Protein AF-A8MBB8-F1 (afdb_monomer_lite)

Radius of gyration: 25.89 Å; chains: 1; bounding box: 75×33×77 Å

Foldseek 3Di:
DELLLLLLLLQQLLCCLPPNNVVSCVVSVDPNVVDPLSVVLSVLSVVCVVVVDHSVVSSVVSLVSSLVVLVVLLVVLLVLLVVLLVVLLVLLVVLLVCCFQPRQDPSLVCLLVVLVVSLVVNVVSDYQWFDFDQPQLQVQLQVQLVVCCVVPVDPLVSLVSSLQRSQVPRVVRVVVVVVCLVCVCVLQQQLLLCLQPPPDGDANDDDIPNSVSSSVLSVVSNVVSDNVSSVSSNVSVVSVSVSNSVSLVSLLVSLVSLLVSLLVSLVVLVVVVVVVVVVCVVDVDDNSGDNDHDLVSLLSSLLSSLLSSQSSNPHSSSSSNCSVVSSVSSVVVDDPPD

Structure (mmCIF, N/CA/C/O backbone):
data_AF-A8MBB8-F1
#
_entry.id   AF-A8MBB8-F1
#
loop_
_atom_site.group_PDB
_atom_site.id
_atom_site.type_symbol
_atom_site.label_atom_id
_atom_site.label_alt_id
_atom_site.label_comp_id
_atom_site.label_asym_id
_atom_site.label_entity_id
_atom_site.label_seq_id
_atom_site.pdbx_PDB_ins_code
_atom_site.Cartn_x
_atom_site.Cartn_y
_atom_site.Cartn_z
_atom_site.occupancy
_atom_site.B_iso_or_equiv
_atom_site.auth_seq_id
_atom_site.auth_comp_id
_atom_site.auth_asym_id
_atom_site.auth_atom_id
_atom_site.pdbx_PDB_model_num
ATOM 1 N N . MET A 1 1 ? 1.897 -6.266 7.624 1.00 76.69 1 MET A N 1
ATOM 2 C CA . MET A 1 1 ? 0.586 -6.503 8.273 1.00 76.69 1 MET A CA 1
ATOM 3 C C . MET A 1 1 ? -0.509 -6.326 7.228 1.00 76.69 1 MET A C 1
ATOM 5 O O . MET A 1 1 ? -0.368 -5.445 6.386 1.00 76.69 1 MET A O 1
ATOM 9 N N . ARG A 1 2 ? -1.552 -7.166 7.203 1.00 85.12 2 ARG A N 1
ATOM 10 C CA . ARG A 1 2 ? -2.693 -6.985 6.269 1.00 85.12 2 ARG A CA 1
ATOM 11 C C . ARG A 1 2 ? -3.764 -6.087 6.906 1.00 85.12 2 ARG A C 1
ATOM 13 O O . ARG A 1 2 ? -3.857 -6.053 8.126 1.00 85.12 2 ARG A O 1
ATOM 20 N N . ILE A 1 3 ? -4.611 -5.414 6.112 1.00 88.88 3 ILE A N 1
ATOM 21 C CA . ILE A 1 3 ? -5.709 -4.584 6.665 1.00 88.88 3 ILE A CA 1
ATOM 22 C C . ILE A 1 3 ? -6.630 -5.409 7.556 1.00 88.88 3 ILE A C 1
ATOM 24 O O . ILE A 1 3 ? -6.922 -4.989 8.666 1.00 88.88 3 ILE A O 1
ATOM 28 N N . ARG A 1 4 ? -7.044 -6.592 7.093 1.00 89.19 4 ARG A N 1
ATOM 29 C CA . ARG A 1 4 ? -7.889 -7.491 7.885 1.00 89.19 4 ARG A CA 1
ATOM 30 C C . ARG A 1 4 ? -7.290 -7.798 9.252 1.00 89.19 4 ARG A C 1
ATOM 32 O O . ARG A 1 4 ? -7.984 -7.766 10.252 1.00 89.19 4 ARG A O 1
ATOM 39 N N . GLU A 1 5 ? -5.989 -8.068 9.299 1.00 89.06 5 GLU A N 1
ATOM 40 C CA . GLU A 1 5 ? -5.288 -8.313 10.559 1.00 89.06 5 GLU A CA 1
ATOM 41 C C . GLU A 1 5 ? -5.336 -7.075 11.460 1.00 89.06 5 GLU A C 1
ATOM 43 O O . GLU A 1 5 ? -5.664 -7.187 12.632 1.00 89.06 5 GLU A O 1
ATOM 48 N N . LEU A 1 6 ? -5.086 -5.889 10.908 1.00 90.62 6 LEU A N 1
ATOM 49 C CA . LEU A 1 6 ? -5.142 -4.621 11.635 1.00 90.62 6 LEU A CA 1
ATOM 50 C C . LEU A 1 6 ? -6.546 -4.344 12.204 1.00 90.62 6 LEU A C 1
ATOM 52 O O . LEU A 1 6 ? -6.675 -3.987 13.375 1.00 90.62 6 LEU A O 1
ATOM 56 N N . VAL A 1 7 ? -7.595 -4.596 11.419 1.00 92.38 7 VAL A N 1
ATOM 57 C CA . VAL A 1 7 ? -8.994 -4.517 11.863 1.00 92.38 7 VAL A CA 1
ATOM 58 C C . VAL A 1 7 ? -9.295 -5.552 12.943 1.00 92.38 7 VAL A C 1
ATOM 60 O O . VAL A 1 7 ? -9.858 -5.200 13.972 1.00 92.38 7 VAL A O 1
ATOM 63 N N . ASN A 1 8 ? -8.867 -6.801 12.779 1.00 92.00 8 ASN A N 1
ATOM 64 C CA . ASN A 1 8 ? -9.105 -7.850 13.770 1.00 92.00 8 ASN A CA 1
ATOM 65 C C . ASN A 1 8 ? -8.415 -7.554 15.107 1.00 92.00 8 ASN A C 1
ATOM 67 O O . ASN A 1 8 ? -9.007 -7.760 16.163 1.00 92.00 8 ASN A O 1
ATOM 71 N N . LEU A 1 9 ? -7.191 -7.021 15.078 1.00 92.88 9 LEU A N 1
ATOM 72 C CA . LEU A 1 9 ? -6.502 -6.561 16.285 1.00 92.88 9 LEU A CA 1
ATOM 73 C C . LEU A 1 9 ? -7.222 -5.362 16.917 1.00 92.88 9 LEU A C 1
ATOM 75 O O . LEU A 1 9 ? -7.325 -5.296 18.137 1.00 92.88 9 LEU A O 1
ATOM 79 N N . THR A 1 10 ? -7.779 -4.457 16.107 1.00 93.94 10 THR A N 1
ATOM 80 C CA . THR A 1 10 ? -8.601 -3.336 16.598 1.00 93.94 10 THR A CA 1
ATOM 81 C C . THR A 1 10 ? -9.851 -3.838 17.312 1.00 93.94 10 THR A C 1
ATOM 83 O O . THR A 1 10 ? -10.148 -3.405 18.422 1.00 93.94 10 THR A O 1
ATOM 86 N N . LEU A 1 11 ? -10.560 -4.793 16.708 1.00 93.31 11 LEU A N 1
ATOM 87 C CA . LEU A 1 11 ? -11.729 -5.419 17.317 1.00 93.31 11 LEU A CA 1
ATOM 88 C C . LEU A 1 11 ? -11.364 -6.141 18.612 1.00 93.31 11 LEU A C 1
ATOM 90 O O . LEU A 1 11 ? -12.087 -6.011 19.593 1.00 93.31 11 LEU A O 1
ATOM 94 N N . LEU A 1 12 ? -10.214 -6.818 18.659 1.00 92.94 12 LEU A N 1
ATOM 95 C CA . LEU A 1 12 ? -9.733 -7.452 19.883 1.00 92.94 12 LEU A CA 1
ATOM 96 C C . LEU A 1 12 ? -9.498 -6.425 21.000 1.00 92.94 12 LEU A C 1
ATOM 98 O O . LEU A 1 12 ? -9.960 -6.628 22.118 1.00 92.94 12 LEU A O 1
ATOM 102 N N . VAL A 1 13 ? -8.835 -5.305 20.698 1.00 94.31 13 VAL A N 1
ATOM 103 C CA . VAL A 1 13 ? -8.599 -4.213 21.662 1.00 94.31 13 VAL A CA 1
ATOM 104 C C . VAL A 1 13 ? -9.912 -3.633 22.189 1.00 94.31 13 VAL A C 1
ATOM 106 O O . VAL A 1 13 ? -10.018 -3.331 23.375 1.00 94.31 13 VAL A O 1
ATOM 109 N N . LEU A 1 14 ? -10.913 -3.483 21.321 1.00 93.75 14 LEU A N 1
ATOM 110 C CA . LEU A 1 14 ? -12.203 -2.894 21.675 1.00 93.75 14 LEU A CA 1
ATOM 111 C C . LEU A 1 14 ? -13.095 -3.859 22.470 1.00 93.75 14 LEU A C 1
ATOM 113 O O . LEU A 1 14 ? -13.728 -3.453 23.444 1.00 93.75 14 LEU A O 1
ATOM 117 N N . MET A 1 15 ? -13.159 -5.125 22.056 1.00 92.06 15 MET A N 1
ATOM 118 C CA . MET A 1 15 ? -14.122 -6.102 22.570 1.00 92.06 15 MET A CA 1
ATOM 119 C C . MET A 1 15 ? -13.603 -6.878 23.778 1.00 92.06 15 MET A C 1
ATOM 121 O O . MET A 1 15 ? -14.386 -7.167 24.678 1.00 92.06 15 MET A O 1
ATOM 125 N N . SER A 1 16 ? -12.305 -7.186 23.841 1.00 92.19 16 SER A N 1
ATOM 126 C CA . SER A 1 16 ? -11.731 -8.006 24.919 1.00 92.19 16 SER A CA 1
ATOM 127 C C . SER A 1 16 ? -12.014 -7.449 26.320 1.00 92.19 16 SER A C 1
ATOM 129 O O . SER A 1 16 ? -12.391 -8.225 27.195 1.00 92.19 16 SER A O 1
ATOM 131 N N . PRO A 1 17 ? -11.943 -6.124 26.559 1.00 92.19 17 PRO A N 1
ATOM 132 C CA . PRO A 1 17 ? -12.321 -5.576 27.857 1.00 92.19 17 PRO A CA 1
ATOM 133 C C . PRO A 1 17 ? -13.821 -5.713 28.172 1.00 92.19 17 PRO A C 1
ATOM 135 O O . PRO A 1 17 ? -14.184 -5.777 29.340 1.00 92.19 17 PRO A O 1
ATOM 138 N N . LEU A 1 18 ? -14.700 -5.754 27.160 1.00 89.75 18 LEU A N 1
ATOM 139 C CA . LEU A 1 18 ? -16.158 -5.796 27.349 1.00 89.75 18 LEU A CA 1
ATOM 140 C C . LEU A 1 18 ? -16.689 -7.198 27.636 1.00 89.75 18 LEU A C 1
ATOM 142 O O . LEU A 1 18 ? -17.557 -7.360 28.488 1.00 89.75 18 LEU A O 1
ATOM 146 N N . VAL A 1 19 ? -16.228 -8.181 26.863 1.00 89.88 19 VAL A N 1
ATOM 147 C CA . VAL A 1 19 ? -16.809 -9.535 26.843 1.00 89.88 19 VAL A CA 1
ATOM 148 C C . VAL A 1 19 ? -15.830 -10.619 27.298 1.00 89.88 19 VAL A C 1
ATOM 150 O O . VAL A 1 19 ? -16.201 -11.787 27.341 1.00 89.88 19 VAL A O 1
ATOM 153 N N . GLY A 1 20 ? -14.595 -10.245 27.645 1.00 89.25 20 GLY A N 1
ATOM 154 C CA . GLY A 1 20 ? -13.499 -11.177 27.914 1.00 89.25 20 GLY A CA 1
ATOM 155 C C . GLY A 1 20 ? -12.772 -11.606 26.637 1.00 89.25 20 GLY A C 1
ATOM 156 O O . GLY A 1 20 ? -13.311 -11.518 25.527 1.00 89.25 20 GLY A O 1
ATOM 157 N N . TYR A 1 21 ? -11.521 -12.056 26.772 1.00 88.56 21 TYR A N 1
ATOM 158 C CA . TYR A 1 21 ? -10.679 -12.333 25.598 1.00 88.56 21 TYR A CA 1
ATOM 159 C C . TYR A 1 21 ? -11.183 -13.522 24.762 1.00 88.56 21 TYR A C 1
ATOM 161 O O . TYR A 1 21 ? -11.113 -13.470 23.536 1.00 88.56 21 TYR A O 1
ATOM 169 N N . GLU A 1 22 ? -11.717 -14.576 25.391 1.00 88.19 22 GLU A N 1
ATOM 170 C CA . GLU A 1 22 ? -12.184 -15.785 24.689 1.00 88.19 22 GLU A CA 1
ATOM 171 C C . GLU A 1 22 ? -13.419 -15.503 23.831 1.00 88.19 22 GLU A C 1
ATOM 173 O O . GLU A 1 22 ? -13.461 -15.851 22.647 1.00 88.19 22 GLU A O 1
ATOM 178 N N . GLU A 1 23 ? -14.405 -14.803 24.397 1.00 88.69 23 GLU A N 1
ATOM 179 C CA . GLU A 1 23 ? -15.619 -14.443 23.668 1.00 88.69 23 GLU A CA 1
ATOM 180 C C . GLU A 1 23 ? -15.322 -13.397 22.584 1.00 88.69 23 GLU A C 1
ATOM 182 O O . GLU A 1 23 ? -15.880 -13.472 21.489 1.00 88.69 23 GLU A O 1
ATOM 187 N N . ALA A 1 24 ? -14.381 -12.473 22.822 1.00 87.56 24 ALA A N 1
ATOM 188 C CA . ALA A 1 24 ? -13.935 -11.530 21.799 1.00 87.56 24 ALA A CA 1
ATOM 189 C C . ALA A 1 24 ? -13.344 -12.248 20.573 1.00 87.56 24 ALA A C 1
ATOM 191 O O . ALA A 1 24 ? -13.701 -11.910 19.445 1.00 87.56 24 ALA A O 1
ATOM 192 N N . ILE A 1 25 ? -12.499 -13.271 20.759 1.00 87.31 25 ILE A N 1
ATOM 193 C CA . ILE A 1 25 ? -11.973 -14.083 19.645 1.00 87.31 25 ILE A CA 1
ATOM 194 C C . ILE A 1 25 ? -13.117 -14.771 18.897 1.00 87.31 25 ILE A C 1
ATOM 196 O O . ILE A 1 25 ? -13.168 -14.716 17.664 1.00 87.31 25 ILE A O 1
ATOM 200 N N . ARG A 1 26 ? -14.057 -15.378 19.635 1.00 85.94 26 ARG A N 1
ATOM 201 C CA . ARG A 1 26 ? -15.207 -16.077 19.049 1.00 85.94 26 ARG A CA 1
ATOM 202 C C . ARG A 1 26 ? -16.049 -15.148 18.175 1.00 85.94 26 ARG A C 1
ATOM 204 O O . ARG A 1 26 ? -16.452 -15.540 17.084 1.00 85.94 26 ARG A O 1
ATOM 211 N N . LEU A 1 27 ? -16.289 -13.921 18.638 1.00 84.38 27 LEU A N 1
ATOM 212 C CA . LEU A 1 27 ? -17.081 -12.916 17.926 1.00 84.38 27 LEU A CA 1
ATOM 213 C C . LEU A 1 27 ? -16.344 -12.303 16.730 1.00 84.38 27 LEU A C 1
ATOM 215 O O . LEU A 1 27 ? -16.981 -11.945 15.741 1.00 84.38 27 LEU A O 1
ATOM 219 N N . ILE A 1 28 ? -15.014 -12.202 16.784 1.00 84.31 28 ILE A N 1
ATOM 220 C CA . ILE A 1 28 ? -14.219 -11.758 15.632 1.00 84.31 28 ILE A CA 1
ATOM 221 C C . ILE A 1 28 ? -14.263 -12.810 14.512 1.00 84.31 28 ILE A C 1
ATOM 223 O O . ILE A 1 28 ? -14.209 -12.437 13.338 1.00 84.31 28 ILE A O 1
ATOM 227 N N . GLY A 1 29 ? -14.385 -14.100 14.861 1.00 70.25 29 GLY A N 1
ATOM 228 C CA . GLY A 1 29 ? -14.627 -15.203 13.920 1.00 70.25 29 GLY A CA 1
ATOM 229 C C . GLY A 1 29 ? -13.469 -15.497 12.958 1.00 70.25 29 GLY A C 1
ATOM 230 O O . GLY A 1 29 ? -13.601 -16.328 12.064 1.00 70.25 29 GLY A O 1
ATOM 231 N N . ASP A 1 30 ? -12.335 -14.823 13.143 1.00 65.12 30 ASP A N 1
ATOM 232 C CA . ASP A 1 30 ? -11.113 -14.974 12.363 1.00 65.12 30 ASP A CA 1
ATOM 233 C C . ASP A 1 30 ? -9.991 -15.523 13.253 1.00 65.12 30 ASP A C 1
ATOM 235 O O . ASP A 1 30 ? -9.953 -15.285 14.459 1.00 65.12 30 ASP A O 1
ATOM 239 N N . ASN A 1 31 ? -9.012 -16.188 12.639 1.00 65.38 31 ASN A N 1
ATOM 240 C CA . ASN A 1 31 ? -7.848 -16.759 13.318 1.00 65.38 31 ASN A CA 1
ATOM 241 C C . ASN A 1 31 ? -6.839 -15.689 13.809 1.00 65.38 31 ASN A C 1
ATOM 243 O O . ASN A 1 31 ? -5.667 -15.699 13.422 1.00 65.38 31 ASN A O 1
ATOM 247 N N . VAL A 1 32 ? -7.276 -14.746 14.651 1.00 63.25 32 VAL A N 1
ATOM 248 C CA . VAL A 1 32 ? -6.438 -13.690 15.258 1.00 63.25 32 VAL A CA 1
ATOM 249 C C . VAL A 1 32 ? -5.260 -14.299 16.023 1.00 63.25 32 VAL A C 1
ATOM 251 O O . VAL A 1 32 ? -4.153 -13.765 16.008 1.00 63.25 32 VAL A O 1
ATOM 254 N N . GLU A 1 33 ? -5.466 -15.480 16.600 1.00 61.78 33 GLU A N 1
ATOM 255 C CA . GLU A 1 33 ? -4.467 -16.272 17.322 1.00 61.78 33 GLU A CA 1
ATOM 256 C C . GLU A 1 33 ? -3.258 -16.691 16.475 1.00 61.78 33 GLU A C 1
ATOM 258 O O . GLU A 1 33 ? -2.207 -17.044 17.014 1.00 61.78 33 GLU A O 1
ATOM 263 N N . LEU A 1 34 ? -3.367 -16.666 15.145 1.00 63.12 34 LEU A N 1
ATOM 264 C CA . LEU A 1 34 ? -2.293 -17.129 14.270 1.00 63.12 34 LEU A CA 1
ATOM 265 C C . LEU A 1 34 ? -1.230 -16.064 14.011 1.00 63.12 34 LEU A C 1
ATOM 267 O O . LEU A 1 34 ? -0.128 -16.410 13.579 1.00 63.12 34 LEU A O 1
ATOM 271 N N . THR A 1 35 ? -1.506 -14.788 14.287 1.00 77.88 35 THR A N 1
ATOM 272 C CA . THR A 1 35 ? -0.540 -13.724 14.002 1.00 77.88 35 THR A CA 1
ATOM 273 C C . THR A 1 35 ? 0.328 -13.402 15.212 1.00 77.88 35 THR A C 1
ATOM 275 O O . THR A 1 35 ? -0.099 -13.495 16.362 1.00 77.88 35 THR A O 1
ATOM 278 N N . LYS A 1 36 ? 1.587 -13.007 14.969 1.00 81.19 36 LYS A N 1
ATOM 279 C CA . LYS A 1 36 ? 2.520 -12.616 16.043 1.00 81.19 36 LYS A CA 1
ATOM 280 C C . LYS A 1 36 ? 1.940 -11.478 16.891 1.00 81.19 36 LYS A C 1
ATOM 282 O O . LYS A 1 36 ? 2.104 -11.479 18.108 1.00 81.19 36 LYS A O 1
ATOM 287 N N . GLY A 1 37 ? 1.247 -10.539 16.243 1.00 80.50 37 GLY A N 1
ATOM 288 C CA . GLY A 1 37 ? 0.571 -9.440 16.917 1.00 80.50 37 GLY A CA 1
ATOM 289 C C . GLY A 1 37 ? -0.630 -9.895 17.744 1.00 80.50 37 GLY A C 1
ATOM 290 O O . GLY A 1 37 ? -0.744 -9.506 18.904 1.00 80.50 37 GLY A O 1
ATOM 291 N N . GLY A 1 38 ? -1.469 -10.775 17.193 1.00 83.69 38 GLY A N 1
ATOM 292 C CA . GLY A 1 38 ? -2.616 -11.333 17.906 1.00 83.69 38 GLY A CA 1
ATOM 293 C C . GLY A 1 38 ? -2.196 -12.107 19.146 1.00 83.69 38 GLY A C 1
ATOM 294 O O . GLY A 1 38 ? -2.680 -11.817 20.231 1.00 83.69 38 GLY A O 1
ATOM 295 N N . LYS A 1 39 ? -1.198 -12.992 19.033 1.00 86.56 39 LYS A N 1
ATOM 296 C CA . LYS A 1 39 ? -0.644 -13.722 20.188 1.00 86.56 39 LYS A CA 1
ATOM 297 C C . LYS A 1 39 ? -0.162 -12.789 21.298 1.00 86.56 39 LYS A C 1
ATOM 299 O O . LYS A 1 39 ? -0.419 -13.052 22.472 1.00 86.56 39 LYS A O 1
ATOM 304 N N . ALA A 1 40 ? 0.522 -11.701 20.938 1.00 87.19 40 ALA A N 1
ATOM 305 C CA . ALA A 1 40 ? 1.024 -10.737 21.911 1.00 87.19 40 ALA A CA 1
ATOM 306 C C . ALA A 1 40 ? -0.119 -10.008 22.638 1.00 87.19 40 ALA A C 1
ATOM 308 O O . ALA A 1 40 ? -0.090 -9.919 23.865 1.00 87.19 40 ALA A O 1
ATOM 309 N N . LEU A 1 41 ? -1.130 -9.531 21.901 1.00 91.31 41 LEU A N 1
ATOM 310 C CA . LEU A 1 41 ? -2.293 -8.867 22.498 1.00 91.31 41 LEU A CA 1
ATOM 311 C C . LEU A 1 41 ? -3.133 -9.826 23.341 1.00 91.31 41 LEU A C 1
ATOM 313 O O . LEU A 1 41 ? -3.530 -9.459 24.437 1.00 91.31 41 LEU A O 1
ATOM 317 N N . LEU A 1 42 ? -3.340 -11.062 22.885 1.00 90.44 42 LEU A N 1
ATOM 318 C CA . LEU A 1 42 ? -4.091 -12.082 23.619 1.00 90.44 42 LEU A CA 1
ATOM 319 C C . LEU A 1 42 ? -3.421 -12.482 24.932 1.00 90.44 42 LEU A C 1
ATOM 321 O O . LEU A 1 42 ? -4.090 -12.645 25.948 1.00 90.44 42 LEU A O 1
ATOM 325 N N . THR A 1 43 ? -2.092 -12.590 24.934 1.00 90.44 43 THR A N 1
ATOM 326 C CA . THR A 1 43 ? -1.337 -12.873 26.162 1.00 90.44 43 THR A CA 1
ATOM 327 C C . THR A 1 43 ? -1.535 -11.757 27.190 1.00 90.44 43 THR A C 1
ATOM 329 O O . THR A 1 43 ? -1.757 -12.036 28.367 1.00 90.44 43 THR A O 1
ATOM 332 N N . MET A 1 44 ? -1.504 -10.493 26.751 1.00 90.44 44 MET A N 1
ATOM 333 C CA . MET A 1 44 ? -1.771 -9.352 27.632 1.00 90.44 44 MET A CA 1
ATOM 334 C C . MET A 1 44 ? -3.230 -9.302 28.076 1.00 90.44 44 MET A C 1
ATOM 336 O O . MET A 1 44 ? -3.494 -9.098 29.255 1.00 90.44 44 MET A O 1
ATOM 340 N N . ALA A 1 45 ? -4.162 -9.553 27.159 1.00 91.50 45 ALA A N 1
ATOM 341 C CA . ALA A 1 45 ? -5.590 -9.598 27.434 1.00 91.50 45 ALA A CA 1
ATOM 342 C C . ALA A 1 45 ? -5.920 -10.589 28.557 1.00 91.50 45 ALA A C 1
ATOM 344 O O . ALA A 1 45 ? -6.513 -10.217 29.568 1.00 91.50 45 ALA A O 1
ATOM 345 N N . ARG A 1 46 ? -5.410 -11.819 28.442 1.00 91.62 46 ARG A N 1
ATOM 346 C CA . ARG A 1 46 ? -5.539 -12.844 29.479 1.00 91.62 46 ARG A CA 1
ATOM 347 C C . ARG A 1 46 ? -4.947 -12.401 30.817 1.00 91.62 46 ARG A C 1
ATOM 349 O O . ARG A 1 46 ? -5.562 -12.619 31.856 1.00 91.62 46 ARG A O 1
ATOM 356 N N . HIS A 1 47 ? -3.765 -11.786 30.807 1.00 92.38 47 HIS A N 1
ATOM 357 C CA . HIS A 1 47 ? -3.117 -11.317 32.032 1.00 92.38 47 HIS A CA 1
ATOM 358 C C . HIS A 1 47 ? -3.924 -10.215 32.734 1.00 92.38 47 HIS A C 1
ATOM 360 O O . HIS A 1 47 ? -4.089 -10.249 33.952 1.00 92.38 47 HIS A O 1
ATOM 366 N N . TYR A 1 48 ? -4.451 -9.258 31.973 1.00 91.62 48 TYR A N 1
ATOM 367 C CA . TYR A 1 48 ? -5.263 -8.164 32.496 1.00 91.62 48 TYR A CA 1
ATOM 368 C C . TYR A 1 48 ? -6.593 -8.648 33.066 1.00 91.62 48 TYR A C 1
ATOM 370 O O . TYR A 1 48 ? -6.961 -8.248 34.169 1.00 91.62 48 TYR A O 1
ATOM 378 N N . GLU A 1 49 ? -7.260 -9.568 32.374 1.00 89.69 49 GLU A N 1
ATOM 379 C CA . GLU A 1 49 ? -8.499 -10.178 32.852 1.00 89.69 49 GLU A CA 1
ATOM 380 C C . GLU A 1 49 ? -8.285 -10.940 34.170 1.00 89.69 49 GLU A C 1
ATOM 382 O O . GLU A 1 49 ? -9.010 -10.726 35.139 1.00 89.69 49 GLU A O 1
ATOM 387 N N . GLN A 1 50 ? -7.219 -11.744 34.261 1.00 91.00 50 GLN A N 1
ATOM 388 C CA . GLN A 1 50 ? -6.854 -12.464 35.489 1.00 91.00 50 GLN A CA 1
ATOM 389 C C . GLN A 1 50 ? -6.459 -11.538 36.646 1.00 91.00 50 GLN A C 1
ATOM 391 O O . GLN A 1 50 ? -6.632 -11.895 37.809 1.00 91.00 50 GLN A O 1
ATOM 396 N N . SER A 1 51 ? -5.923 -10.358 36.335 1.00 89.75 51 SER A N 1
ATOM 397 C CA . SER A 1 51 ? -5.507 -9.368 37.335 1.00 89.75 51 SER A CA 1
ATOM 398 C C . SER A 1 51 ? -6.677 -8.548 37.890 1.00 89.75 51 SER A C 1
ATOM 400 O O . SER A 1 51 ? -6.476 -7.773 38.822 1.00 89.75 51 SER A O 1
ATOM 402 N N . GLY A 1 52 ? -7.885 -8.689 37.329 1.00 86.81 52 GLY A N 1
ATOM 403 C CA . GLY A 1 52 ? -9.084 -7.995 37.805 1.00 86.81 52 GLY A CA 1
ATOM 404 C C . GLY A 1 52 ? -9.014 -6.471 37.676 1.00 86.81 52 GLY A C 1
ATOM 405 O O . GLY A 1 52 ? -9.628 -5.758 38.471 1.00 86.81 52 GLY A O 1
ATOM 406 N N . ILE A 1 53 ? -8.238 -5.953 36.716 1.00 91.88 53 ILE A N 1
ATOM 407 C CA . ILE A 1 53 ? -8.137 -4.505 36.499 1.00 91.88 53 ILE A CA 1
ATOM 408 C C . ILE A 1 53 ? -9.455 -3.938 35.958 1.00 91.88 53 ILE A C 1
ATOM 410 O O . ILE A 1 53 ? -10.246 -4.643 35.332 1.00 91.88 53 ILE A O 1
ATOM 414 N N . SER A 1 54 ? -9.691 -2.643 36.183 1.00 91.19 54 SER A N 1
ATOM 415 C CA . SER A 1 54 ? -10.900 -1.989 35.680 1.00 91.19 54 SER A CA 1
ATOM 416 C C . SER A 1 54 ? -10.973 -2.038 34.151 1.00 91.19 54 SER A C 1
ATOM 418 O O . SER A 1 54 ? -9.953 -2.000 33.460 1.00 91.19 54 SER A O 1
ATOM 420 N N . TYR A 1 55 ? -12.199 -2.062 33.623 1.00 87.12 55 TYR A N 1
ATOM 421 C CA . TYR A 1 55 ? -12.486 -2.039 32.184 1.00 87.12 55 TYR A CA 1
ATOM 422 C C . TYR A 1 55 ? -11.727 -0.929 31.434 1.00 87.12 55 TYR A C 1
ATOM 424 O O . TYR A 1 55 ? -11.226 -1.137 30.327 1.00 87.12 55 TYR A O 1
ATOM 432 N N . ASP A 1 56 ? -11.613 0.247 32.052 1.00 90.94 56 ASP A N 1
ATOM 433 C CA . ASP A 1 56 ? -10.951 1.401 31.449 1.00 90.94 56 ASP A CA 1
ATOM 434 C C . ASP A 1 56 ? -9.437 1.250 31.402 1.00 90.94 56 ASP A C 1
ATOM 436 O O . ASP A 1 56 ? -8.829 1.478 30.355 1.00 90.94 56 ASP A O 1
ATOM 440 N N . ALA A 1 57 ? -8.835 0.792 32.501 1.00 92.44 57 ALA A N 1
ATOM 441 C CA . ALA A 1 57 ? -7.409 0.500 32.536 1.00 92.44 57 ALA A CA 1
ATOM 442 C C . ALA A 1 57 ? -7.059 -0.618 31.544 1.00 92.44 57 ALA A C 1
ATOM 444 O O . ALA A 1 57 ? -6.072 -0.518 30.817 1.00 92.44 57 ALA A O 1
ATOM 445 N N . TYR A 1 58 ? -7.905 -1.647 31.459 1.00 93.75 58 TYR A N 1
ATOM 446 C CA . TYR A 1 58 ? -7.734 -2.750 30.522 1.00 93.75 58 TYR A CA 1
ATOM 447 C C . TYR A 1 58 ? -7.708 -2.263 29.070 1.00 93.75 58 TYR A C 1
ATOM 449 O O . TYR A 1 58 ? -6.758 -2.547 28.332 1.00 93.75 58 TYR A O 1
AT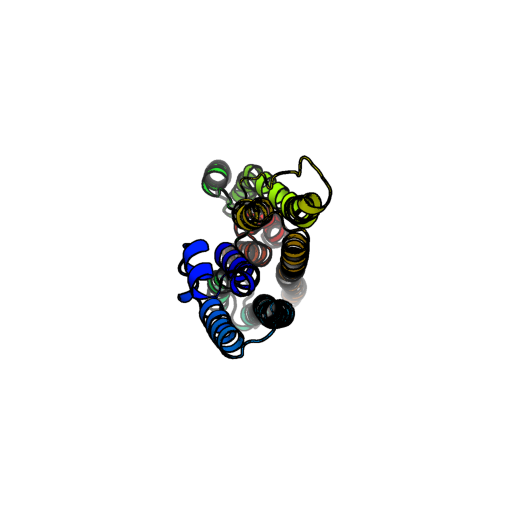OM 457 N N . PHE A 1 59 ? -8.701 -1.473 28.667 1.00 95.12 59 PHE A N 1
ATOM 458 C CA . PHE A 1 59 ? -8.726 -0.900 27.327 1.00 95.12 59 PHE A CA 1
ATOM 459 C C . PHE A 1 59 ? -7.493 -0.035 27.039 1.00 95.12 59 PHE A C 1
ATOM 461 O O . PHE A 1 59 ? -6.864 -0.224 26.000 1.00 95.12 59 PHE A O 1
ATOM 468 N N . GLU A 1 60 ? -7.117 0.880 27.938 1.00 95.50 60 GLU A N 1
ATOM 469 C CA . GLU A 1 60 ? -5.978 1.773 27.691 1.00 95.50 60 GLU A CA 1
ATOM 470 C C . GLU A 1 60 ? -4.657 1.004 27.563 1.00 95.50 60 GLU A C 1
ATOM 472 O O . GLU A 1 60 ? -3.879 1.297 26.656 1.00 95.50 60 GLU A O 1
ATOM 477 N N . PHE A 1 61 ? -4.416 -0.026 28.383 1.00 94.75 61 PHE A N 1
ATOM 478 C CA . PHE A 1 61 ? -3.201 -0.837 28.264 1.00 94.75 61 PHE A CA 1
ATOM 479 C C . PHE A 1 61 ? -3.150 -1.642 26.959 1.00 94.75 61 PHE A C 1
ATOM 481 O O . PHE A 1 61 ? -2.110 -1.670 26.291 1.00 94.75 61 PHE A O 1
ATOM 488 N N . LEU A 1 62 ? -4.266 -2.259 26.549 1.00 94.69 62 LEU A N 1
ATOM 489 C CA . LEU A 1 62 ? -4.336 -2.952 25.259 1.00 94.69 62 LEU A CA 1
ATOM 490 C C . LEU A 1 62 ? -4.169 -1.985 24.088 1.00 94.69 62 LEU A C 1
ATOM 492 O O . LEU A 1 62 ? -3.418 -2.275 23.156 1.00 94.69 62 LEU A O 1
ATOM 496 N N . ASN A 1 63 ? -4.832 -0.832 24.140 1.00 95.88 63 ASN A N 1
ATOM 497 C CA . ASN A 1 63 ? -4.748 0.187 23.106 1.00 95.88 63 ASN A CA 1
ATOM 498 C C . ASN A 1 63 ? -3.330 0.758 22.989 1.00 95.88 63 ASN A C 1
ATOM 500 O O . ASN A 1 63 ? -2.819 0.919 21.881 1.00 95.88 63 ASN A O 1
ATOM 504 N N . GLN A 1 64 ? -2.656 1.005 24.113 1.00 95.25 64 GLN A N 1
ATOM 505 C CA . GLN A 1 64 ? -1.262 1.437 24.125 1.00 95.25 64 GLN A CA 1
ATOM 506 C C . GLN A 1 64 ? -0.358 0.379 23.488 1.00 95.25 64 GLN A C 1
ATOM 508 O O . GLN A 1 64 ? 0.464 0.700 22.628 1.00 95.25 64 GLN A O 1
ATOM 513 N N . ARG A 1 65 ? -0.527 -0.900 23.853 1.00 94.31 65 ARG A N 1
ATOM 514 C CA . ARG A 1 65 ? 0.258 -1.982 23.249 1.00 94.31 65 ARG A CA 1
ATOM 515 C C . ARG A 1 65 ? 0.016 -2.088 21.748 1.00 94.31 65 ARG A C 1
ATOM 517 O O . ARG A 1 65 ? 0.974 -2.226 20.989 1.00 94.31 65 ARG A O 1
ATOM 524 N N . PHE A 1 66 ? -1.243 -2.036 21.333 1.00 94.69 66 PHE A N 1
ATOM 525 C CA . PHE A 1 66 ? -1.630 -2.082 19.931 1.00 94.69 66 PHE A CA 1
ATOM 526 C C . PHE A 1 66 ? -1.052 -0.903 19.147 1.00 94.69 66 PHE A C 1
ATOM 528 O O . PHE A 1 66 ? -0.452 -1.111 18.095 1.00 94.69 66 PHE A O 1
ATOM 535 N N . SER A 1 67 ? -1.140 0.309 19.696 1.00 94.81 67 SER A N 1
ATOM 536 C CA . SER A 1 67 ? -0.567 1.517 19.096 1.00 94.81 67 SER A CA 1
ATOM 537 C C . SER A 1 67 ? 0.942 1.375 18.888 1.00 94.81 67 SER A C 1
ATOM 539 O O . SER A 1 67 ? 1.426 1.606 17.782 1.00 94.81 67 SER A O 1
ATOM 541 N N . ASN A 1 68 ? 1.670 0.881 19.896 1.00 93.62 68 ASN A N 1
ATOM 542 C CA . ASN A 1 68 ? 3.107 0.614 19.784 1.00 93.62 68 ASN A CA 1
ATOM 543 C C . ASN A 1 68 ? 3.415 -0.418 18.687 1.00 93.62 68 ASN A C 1
ATOM 545 O O . ASN A 1 68 ? 4.350 -0.240 17.915 1.00 93.62 68 ASN A O 1
AT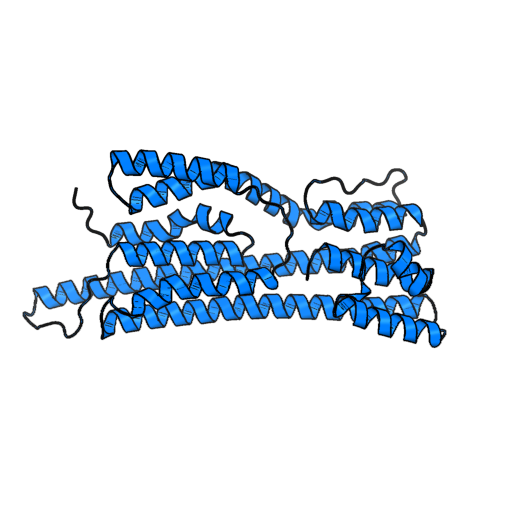OM 549 N N . MET A 1 69 ? 2.612 -1.480 18.573 1.00 92.31 69 MET A N 1
ATOM 550 C CA . MET A 1 69 ? 2.788 -2.490 17.524 1.00 92.31 69 MET A CA 1
ATOM 551 C C . MET A 1 69 ? 2.549 -1.932 16.115 1.00 92.31 69 MET A C 1
ATOM 553 O O . MET A 1 69 ? 3.269 -2.293 15.182 1.00 92.31 69 MET A O 1
ATOM 557 N N . VAL A 1 70 ? 1.540 -1.073 15.945 1.00 92.38 70 VAL A N 1
ATOM 558 C CA . VAL A 1 70 ? 1.253 -0.408 14.665 1.00 92.38 70 VAL A CA 1
ATOM 559 C C . VAL A 1 70 ? 2.379 0.557 14.302 1.00 92.38 70 VAL A C 1
ATOM 561 O O . VAL A 1 70 ? 2.811 0.582 13.150 1.00 92.38 70 VAL A O 1
ATOM 564 N N . GLU A 1 71 ? 2.884 1.310 15.277 1.00 92.19 71 GLU A N 1
ATOM 565 C CA . GLU A 1 71 ? 4.008 2.224 15.090 1.00 92.19 71 GLU A CA 1
ATOM 566 C C . GLU A 1 71 ? 5.303 1.484 14.732 1.00 92.19 71 GLU A C 1
ATOM 568 O O . GLU A 1 71 ? 5.956 1.854 13.757 1.00 92.19 71 GLU A O 1
ATOM 573 N N . ASP A 1 72 ? 5.636 0.397 15.432 1.00 91.19 72 ASP A N 1
ATOM 574 C CA . ASP A 1 72 ? 6.795 -0.446 15.117 1.00 91.19 72 ASP A CA 1
ATOM 575 C C . ASP A 1 72 ? 6.703 -1.020 13.696 1.00 91.19 72 ASP A C 1
ATOM 577 O O . ASP A 1 72 ? 7.682 -1.012 12.945 1.00 91.19 72 ASP A O 1
ATOM 581 N N . TRP A 1 73 ? 5.518 -1.491 13.292 1.00 89.38 73 TRP A N 1
ATOM 582 C CA . TRP A 1 73 ? 5.297 -1.977 11.931 1.00 89.38 73 TRP A CA 1
ATOM 583 C C . TRP A 1 73 ? 5.429 -0.856 10.889 1.00 89.38 73 TRP A C 1
ATOM 585 O O . TRP A 1 73 ? 6.076 -1.065 9.858 1.00 89.38 73 TRP A O 1
ATOM 595 N N . ARG A 1 74 ? 4.876 0.339 11.145 1.00 90.81 74 ARG A N 1
ATOM 596 C CA . ARG A 1 74 ? 5.057 1.501 10.259 1.00 90.81 74 ARG A CA 1
ATOM 597 C C . ARG A 1 74 ? 6.536 1.854 10.136 1.00 90.81 74 ARG A C 1
ATOM 599 O O . ARG A 1 74 ? 7.016 2.056 9.020 1.00 90.81 74 ARG A O 1
ATOM 606 N N . ARG A 1 75 ? 7.256 1.920 11.260 1.00 90.75 75 ARG A N 1
ATOM 607 C CA . ARG A 1 75 ? 8.687 2.236 11.294 1.00 90.75 75 ARG A CA 1
ATOM 608 C C . ARG A 1 75 ? 9.478 1.228 10.470 1.00 90.75 75 ARG A C 1
ATOM 610 O O . ARG A 1 75 ? 10.220 1.640 9.590 1.00 90.75 75 ARG A O 1
ATOM 617 N N . MET A 1 76 ? 9.224 -0.066 10.658 1.00 89.75 76 MET A N 1
ATOM 618 C CA . MET A 1 76 ? 9.834 -1.132 9.861 1.00 89.75 76 MET A CA 1
ATOM 619 C C . MET A 1 76 ? 9.539 -0.975 8.364 1.00 89.75 76 MET A C 1
ATOM 621 O O . MET A 1 76 ? 10.442 -1.103 7.543 1.00 89.75 76 MET A O 1
ATOM 625 N N . SER A 1 77 ? 8.296 -0.658 7.981 1.00 88.88 77 SER A N 1
ATOM 626 C CA . SER A 1 77 ? 7.968 -0.412 6.571 1.00 88.88 77 SER A CA 1
ATOM 627 C C . SER A 1 77 ? 8.724 0.792 6.000 1.00 88.88 77 SER A C 1
ATOM 629 O O . SER A 1 77 ? 9.137 0.756 4.843 1.00 88.88 77 SER A O 1
ATOM 631 N N . SER A 1 78 ? 8.900 1.851 6.793 1.00 89.31 78 SER A N 1
ATOM 632 C CA . SER A 1 78 ? 9.657 3.044 6.405 1.00 89.31 78 SER A CA 1
ATOM 633 C C . SER A 1 78 ? 11.157 2.747 6.280 1.00 89.31 78 SER A C 1
ATOM 635 O O . SER A 1 78 ? 11.765 3.073 5.264 1.00 89.31 78 SER A O 1
ATOM 637 N N . GLU A 1 79 ? 11.736 2.023 7.243 1.00 90.62 79 GLU A N 1
ATOM 638 C CA . GLU A 1 79 ? 13.128 1.552 7.221 1.00 90.62 79 GLU A CA 1
ATOM 639 C C . GLU A 1 79 ? 13.411 0.663 6.001 1.00 90.62 79 GLU A C 1
ATOM 641 O O . GLU A 1 79 ? 14.452 0.807 5.359 1.00 90.62 79 GLU A O 1
ATOM 646 N N . VAL A 1 80 ? 12.474 -0.216 5.624 1.00 90.12 80 VAL A N 1
ATOM 647 C CA . VAL A 1 80 ? 12.581 -1.039 4.409 1.00 90.12 80 VAL A CA 1
ATOM 648 C C . VAL A 1 80 ? 12.603 -0.166 3.158 1.00 90.12 80 VAL A C 1
ATOM 650 O O . VAL A 1 80 ? 13.469 -0.358 2.308 1.00 90.12 80 VAL A O 1
ATOM 653 N N . ASN A 1 81 ? 11.705 0.814 3.041 1.00 88.88 81 ASN A N 1
ATOM 654 C CA . ASN A 1 81 ? 11.689 1.720 1.890 1.00 88.88 81 ASN A CA 1
ATOM 655 C C . ASN A 1 81 ? 12.953 2.586 1.810 1.00 88.88 81 ASN A C 1
ATOM 657 O O . ASN A 1 81 ? 13.499 2.770 0.724 1.00 88.88 81 ASN A O 1
ATOM 661 N N . LEU A 1 82 ? 13.448 3.074 2.949 1.00 90.12 82 LEU A N 1
ATOM 662 C CA . LEU A 1 82 ? 14.718 3.789 3.026 1.00 90.12 82 LEU A CA 1
ATOM 663 C C . LEU A 1 82 ? 15.886 2.890 2.600 1.00 90.12 82 LEU A C 1
ATOM 665 O O . LEU A 1 82 ? 16.727 3.313 1.815 1.00 90.12 82 LEU A O 1
ATOM 669 N N . SER A 1 83 ? 15.915 1.640 3.064 1.00 90.50 83 SER A N 1
ATOM 670 C CA . SER A 1 83 ? 16.943 0.662 2.688 1.00 90.50 83 SER A CA 1
ATOM 671 C C . SER A 1 83 ? 16.904 0.356 1.191 1.00 90.50 83 SER A C 1
ATOM 673 O O . SER A 1 83 ? 17.948 0.312 0.545 1.00 90.50 83 SER A O 1
ATOM 675 N N . VAL A 1 84 ? 15.704 0.205 0.618 1.00 89.69 84 VAL A N 1
ATOM 676 C CA . VAL A 1 84 ? 15.500 0.057 -0.830 1.00 89.69 84 VAL A CA 1
ATOM 677 C C . VAL A 1 84 ? 16.049 1.269 -1.571 1.00 89.69 84 VAL A C 1
ATOM 679 O O . VAL A 1 84 ? 16.771 1.093 -2.550 1.00 89.69 84 VAL A O 1
ATOM 682 N N . LEU A 1 85 ? 15.748 2.485 -1.110 1.00 88.69 85 LEU A N 1
ATOM 683 C CA . LEU A 1 85 ? 16.264 3.709 -1.713 1.00 88.69 85 LEU A CA 1
ATOM 684 C C . LEU A 1 85 ? 17.796 3.741 -1.663 1.00 88.69 85 LEU A C 1
ATOM 686 O O . LEU A 1 85 ? 18.420 3.902 -2.705 1.00 88.69 85 LEU A O 1
ATOM 690 N N . MET A 1 86 ? 18.401 3.530 -0.489 1.00 89.00 86 MET A N 1
ATOM 691 C CA . MET A 1 86 ? 19.859 3.541 -0.316 1.00 89.00 86 MET A CA 1
ATOM 692 C C . MET A 1 86 ? 20.552 2.491 -1.180 1.00 89.00 86 MET A C 1
ATOM 694 O O . MET A 1 86 ? 21.543 2.796 -1.839 1.00 89.00 86 MET A O 1
ATOM 698 N N . LEU A 1 87 ? 20.022 1.268 -1.209 1.00 88.88 87 LEU A N 1
ATOM 699 C CA . LEU A 1 87 ? 20.565 0.196 -2.030 1.00 88.88 87 LEU A CA 1
ATOM 700 C C . LEU A 1 87 ? 20.427 0.518 -3.518 1.00 88.88 87 LEU A C 1
ATOM 702 O O . LEU A 1 87 ? 21.369 0.306 -4.269 1.00 88.88 87 LEU A O 1
ATOM 706 N N . THR A 1 88 ? 19.293 1.078 -3.942 1.00 84.31 88 THR A N 1
ATOM 707 C CA . THR A 1 88 ? 19.101 1.501 -5.335 1.00 84.31 88 THR A CA 1
ATOM 708 C C . THR A 1 88 ? 20.090 2.601 -5.712 1.00 84.31 88 THR A C 1
ATOM 710 O O . THR A 1 88 ? 20.722 2.508 -6.757 1.00 84.31 88 THR A O 1
ATOM 713 N N . THR A 1 89 ? 20.306 3.595 -4.845 1.00 83.31 89 THR A N 1
ATOM 714 C CA . THR A 1 89 ? 21.333 4.626 -5.053 1.00 83.31 89 THR A CA 1
ATOM 715 C C . THR A 1 89 ? 22.727 4.011 -5.163 1.00 83.31 89 THR A C 1
ATOM 717 O O . THR A 1 89 ? 23.466 4.334 -6.087 1.00 83.31 89 THR A O 1
ATOM 720 N N . ALA A 1 90 ? 23.086 3.096 -4.259 1.00 84.88 90 ALA A N 1
ATOM 721 C CA . ALA A 1 90 ? 24.383 2.427 -4.283 1.00 84.88 90 ALA A CA 1
ATOM 722 C C . ALA A 1 90 ? 24.579 1.594 -5.559 1.00 84.88 90 ALA A C 1
ATOM 724 O O . ALA A 1 90 ? 25.656 1.628 -6.148 1.00 84.88 90 ALA A O 1
ATOM 725 N N . LEU A 1 91 ? 23.537 0.891 -6.013 1.00 81.56 91 LEU A N 1
ATOM 726 C CA . LEU A 1 91 ? 23.553 0.122 -7.258 1.00 81.56 91 LEU A CA 1
ATOM 727 C C . LEU A 1 91 ? 23.740 1.028 -8.474 1.00 81.56 91 LEU A C 1
ATOM 729 O O . LEU A 1 91 ? 24.580 0.732 -9.312 1.00 81.56 91 LEU A O 1
ATOM 733 N N . ILE A 1 92 ? 23.026 2.153 -8.529 1.00 76.62 92 ILE A N 1
ATOM 734 C CA . ILE A 1 92 ? 23.159 3.161 -9.588 1.00 76.62 92 ILE A CA 1
ATOM 735 C C . ILE A 1 92 ? 24.579 3.761 -9.607 1.00 76.62 92 ILE A C 1
ATOM 737 O O . ILE A 1 92 ? 25.176 3.930 -10.668 1.00 76.62 92 ILE A O 1
ATOM 741 N N . MET A 1 93 ? 25.165 4.057 -8.442 1.00 76.44 93 MET A N 1
ATOM 742 C CA . MET A 1 93 ? 26.546 4.556 -8.360 1.00 76.44 93 MET A CA 1
ATOM 743 C C . MET A 1 93 ? 27.570 3.495 -8.781 1.00 76.44 93 MET A C 1
ATOM 745 O O . MET A 1 93 ? 28.535 3.807 -9.482 1.00 76.44 93 MET A O 1
ATOM 749 N N . LEU A 1 94 ? 27.360 2.242 -8.371 1.00 78.19 94 LEU A N 1
ATOM 750 C CA . LEU A 1 94 ? 28.190 1.116 -8.786 1.00 78.19 94 LEU A CA 1
ATOM 751 C C . LEU A 1 94 ? 28.097 0.893 -10.300 1.00 78.19 94 LEU A C 1
ATOM 753 O O . LEU A 1 94 ? 29.110 0.603 -10.925 1.00 78.19 94 LEU A O 1
ATOM 757 N N . GLU A 1 95 ? 26.922 1.081 -10.900 1.00 73.69 95 GLU A N 1
ATOM 758 C CA . GLU A 1 95 ? 26.723 1.032 -12.351 1.00 73.69 95 GLU A CA 1
ATOM 759 C C . GLU A 1 95 ? 27.589 2.049 -13.073 1.00 73.69 95 GLU A C 1
ATOM 761 O O . GLU A 1 95 ? 28.365 1.677 -13.948 1.00 73.69 95 GLU A O 1
ATOM 766 N N . ALA A 1 96 ? 27.499 3.320 -12.665 1.00 70.88 96 ALA A N 1
ATOM 767 C CA . ALA A 1 96 ? 28.296 4.392 -13.244 1.00 70.88 96 ALA A CA 1
ATOM 768 C C . ALA A 1 96 ? 29.787 4.035 -13.199 1.00 70.88 96 ALA A C 1
ATOM 770 O O . ALA A 1 96 ? 30.498 4.177 -14.193 1.00 70.88 96 ALA A O 1
ATOM 771 N N . LEU A 1 97 ? 30.249 3.517 -12.057 1.00 73.44 97 LEU A N 1
ATOM 772 C CA . LEU A 1 97 ? 31.633 3.100 -11.859 1.00 73.44 97 LEU A CA 1
ATOM 773 C C . LEU A 1 97 ? 32.029 1.916 -12.751 1.00 73.44 97 LEU A C 1
ATOM 775 O O . LEU A 1 97 ? 33.100 1.924 -13.356 1.00 73.44 97 LEU A O 1
ATOM 779 N N . MET A 1 98 ? 31.183 0.897 -12.841 1.00 71.88 98 MET A N 1
ATOM 780 C CA . MET A 1 98 ? 31.480 -0.311 -13.601 1.00 71.88 98 MET A CA 1
ATOM 781 C C . MET A 1 98 ? 31.415 -0.083 -15.116 1.00 71.88 98 MET A C 1
ATOM 783 O O . MET A 1 98 ? 32.275 -0.596 -15.835 1.00 71.88 98 MET A O 1
ATOM 787 N N . ILE A 1 99 ? 30.464 0.736 -15.587 1.00 67.75 99 ILE A N 1
ATOM 788 C CA . ILE A 1 99 ? 30.409 1.220 -16.974 1.00 67.75 99 ILE A CA 1
ATOM 789 C C . ILE A 1 99 ? 31.716 1.940 -17.321 1.00 67.75 99 ILE A C 1
ATOM 791 O O . ILE A 1 99 ? 32.260 1.707 -18.399 1.00 67.75 99 ILE A O 1
ATOM 795 N N . MET A 1 100 ? 32.251 2.763 -16.408 1.00 65.06 100 MET A N 1
ATOM 796 C CA . MET A 1 100 ? 33.554 3.406 -16.601 1.00 65.06 100 MET A CA 1
ATOM 797 C C . MET A 1 100 ? 34.704 2.400 -16.673 1.00 65.06 100 MET A C 1
ATOM 799 O O . MET A 1 100 ? 35.514 2.487 -17.585 1.00 65.06 100 MET A O 1
ATOM 803 N N . LEU A 1 101 ? 34.788 1.442 -15.747 1.00 66.00 101 LEU A N 1
ATOM 804 C CA . LEU A 1 101 ? 35.974 0.589 -15.579 1.00 66.00 101 LEU A CA 1
ATOM 805 C C . LEU A 1 101 ? 36.087 -0.578 -16.569 1.00 66.00 101 LEU A C 1
ATOM 807 O O . LEU A 1 101 ? 37.185 -0.875 -17.031 1.00 66.00 101 LEU A O 1
ATOM 811 N N . ILE A 1 102 ? 34.990 -1.292 -16.831 1.00 61.53 102 ILE A N 1
ATOM 812 C CA . ILE A 1 102 ? 35.016 -2.602 -17.519 1.00 61.53 102 ILE A CA 1
ATOM 813 C C . ILE A 1 102 ? 34.078 -2.606 -18.741 1.00 61.53 102 ILE A C 1
ATOM 815 O O . ILE A 1 102 ? 34.078 -3.545 -19.538 1.00 61.53 102 ILE A O 1
ATOM 819 N N . GLY A 1 103 ? 33.302 -1.534 -18.924 1.00 59.78 103 GLY A N 1
ATOM 820 C CA . GLY A 1 103 ? 32.245 -1.453 -19.923 1.00 59.78 103 GLY A CA 1
ATOM 821 C C . GLY A 1 103 ? 30.993 -2.246 -19.528 1.00 59.78 103 GLY A C 1
ATOM 822 O O . GLY A 1 103 ? 30.907 -2.856 -18.462 1.00 59.78 103 GLY A O 1
ATOM 823 N N . ALA A 1 104 ? 30.020 -2.245 -20.434 1.00 57.06 104 ALA A N 1
ATOM 824 C CA . ALA A 1 104 ? 28.642 -2.725 -20.278 1.00 57.06 104 ALA A CA 1
ATOM 825 C C . ALA A 1 104 ? 28.455 -4.264 -20.147 1.00 57.06 104 ALA A C 1
ATOM 827 O O . ALA A 1 104 ? 27.445 -4.837 -20.541 1.00 57.06 104 ALA A O 1
ATOM 828 N N . GLY A 1 105 ? 29.472 -5.000 -19.700 1.00 58.22 105 GLY A N 1
ATOM 829 C CA . GLY A 1 105 ? 29.440 -6.467 -19.686 1.00 58.22 105 GLY A CA 1
ATOM 830 C C . GLY A 1 105 ? 28.664 -7.047 -18.497 1.00 58.22 105 GLY A C 1
ATOM 831 O O . GLY A 1 105 ? 27.505 -7.441 -18.597 1.00 58.22 105 GLY A O 1
ATOM 832 N N . LEU A 1 106 ? 29.346 -7.170 -17.355 1.00 52.16 106 LEU A N 1
ATOM 833 C CA . LEU A 1 106 ? 28.830 -7.857 -16.159 1.00 52.16 106 LEU A CA 1
ATOM 834 C C . LEU A 1 106 ? 28.068 -6.936 -15.194 1.00 52.16 106 LEU A C 1
ATOM 836 O O . LEU A 1 106 ? 27.224 -7.412 -14.434 1.00 52.16 106 LEU A O 1
ATOM 840 N N . ALA A 1 107 ? 28.339 -5.632 -15.232 1.00 56.16 107 ALA A N 1
ATOM 841 C CA . ALA A 1 107 ? 27.667 -4.629 -14.402 1.00 56.16 107 ALA A CA 1
ATOM 842 C C . ALA A 1 107 ? 26.154 -4.571 -14.667 1.00 56.16 107 ALA A C 1
ATOM 844 O O . ALA A 1 107 ? 25.336 -4.394 -13.765 1.00 56.16 107 ALA A O 1
ATOM 845 N N . ASP A 1 108 ? 25.807 -4.820 -15.920 1.00 57.75 108 ASP A N 1
ATOM 846 C CA . ASP A 1 108 ? 24.507 -4.579 -16.522 1.00 57.75 108 ASP A CA 1
ATOM 847 C C . ASP A 1 108 ? 23.461 -5.615 -16.091 1.00 57.75 108 ASP A C 1
ATOM 849 O O . ASP A 1 108 ? 22.275 -5.318 -15.945 1.00 57.75 108 ASP A O 1
ATOM 853 N N . SER A 1 109 ? 23.907 -6.841 -15.803 1.00 60.22 109 SER A N 1
ATOM 854 C CA . SER A 1 109 ? 23.039 -7.933 -15.340 1.00 60.22 109 SER A CA 1
ATOM 855 C C . SER A 1 109 ? 22.549 -7.700 -13.910 1.00 60.22 109 SER A C 1
ATOM 857 O O . SER A 1 109 ? 21.394 -7.975 -13.577 1.00 60.22 109 SER A O 1
ATOM 859 N N . ILE A 1 110 ? 23.433 -7.167 -13.060 1.00 63.78 110 ILE A N 1
ATOM 860 C CA . ILE A 1 110 ? 23.147 -6.901 -11.648 1.00 63.78 110 ILE A CA 1
ATOM 861 C C . ILE A 1 110 ? 22.051 -5.843 -11.539 1.00 63.78 110 ILE A C 1
ATOM 863 O O . ILE A 1 110 ? 21.176 -5.955 -10.685 1.00 63.78 110 ILE A O 1
ATOM 867 N N . LEU A 1 111 ? 22.037 -4.864 -12.440 1.00 61.22 111 LEU A N 1
ATOM 868 C CA . LEU A 1 111 ? 21.141 -3.725 -12.329 1.00 61.22 111 LEU A CA 1
ATOM 869 C C . LEU A 1 111 ? 19.736 -3.941 -12.884 1.00 61.22 111 LEU A C 1
ATOM 871 O O . LEU A 1 111 ? 18.785 -3.310 -12.432 1.00 61.22 111 LEU A O 1
ATOM 875 N N . VAL A 1 112 ? 19.572 -4.862 -13.830 1.00 67.06 112 VAL A N 1
ATOM 876 C CA . VAL A 1 112 ? 18.236 -5.299 -14.253 1.00 67.06 112 VAL A CA 1
ATOM 877 C C . VAL A 1 112 ? 17.607 -6.165 -13.159 1.00 67.06 112 VAL A C 1
ATOM 879 O O . VAL A 1 112 ? 16.428 -6.024 -12.837 1.00 67.06 112 VAL A O 1
ATOM 882 N N . ILE A 1 113 ? 18.395 -7.044 -12.540 1.00 71.81 113 ILE A N 1
ATOM 883 C CA . ILE A 1 113 ? 17.877 -8.037 -11.596 1.00 71.81 113 ILE A CA 1
ATOM 884 C C . ILE A 1 113 ? 17.681 -7.442 -10.196 1.00 71.81 113 ILE A C 1
ATOM 886 O O . ILE A 1 113 ? 16.673 -7.728 -9.549 1.00 71.81 113 ILE A O 1
ATOM 890 N N . ALA A 1 114 ? 18.598 -6.603 -9.714 1.00 76.19 114 ALA A N 1
ATOM 891 C CA . ALA A 1 114 ? 18.580 -6.142 -8.328 1.00 76.19 114 ALA A CA 1
ATOM 892 C C . ALA A 1 114 ? 17.321 -5.331 -7.952 1.00 76.19 114 ALA A C 1
ATOM 894 O O . ALA A 1 114 ? 16.710 -5.676 -6.940 1.00 76.19 114 ALA A O 1
ATOM 895 N N . PRO A 1 115 ? 16.835 -4.351 -8.743 1.00 79.75 115 PRO A N 1
ATOM 896 C CA . PRO A 1 115 ? 15.577 -3.659 -8.450 1.00 79.75 115 PRO A CA 1
ATOM 897 C C . PRO A 1 115 ? 14.377 -4.613 -8.398 1.00 79.75 115 PRO A C 1
ATOM 899 O O . PRO A 1 115 ? 13.508 -4.477 -7.537 1.00 79.75 115 PRO A O 1
ATOM 902 N N . LEU A 1 116 ? 14.343 -5.626 -9.271 1.00 83.19 116 LEU A N 1
ATOM 903 C CA . LEU A 1 116 ? 13.276 -6.630 -9.279 1.00 83.19 116 LEU A CA 1
ATOM 904 C C . LEU A 1 116 ? 13.306 -7.506 -8.019 1.00 83.19 116 LEU A C 1
ATOM 906 O O . LEU A 1 116 ? 12.248 -7.828 -7.479 1.00 83.19 116 LEU A O 1
ATOM 910 N N . MET A 1 117 ? 14.494 -7.831 -7.503 1.00 85.50 117 MET A N 1
ATOM 911 C CA . MET A 1 117 ? 14.659 -8.588 -6.253 1.00 85.50 117 MET A CA 1
ATOM 912 C C . MET A 1 117 ? 14.174 -7.819 -5.014 1.00 85.50 117 MET A C 1
ATOM 914 O O . MET A 1 117 ? 13.853 -8.435 -3.998 1.00 85.50 117 MET A O 1
ATOM 918 N N . LEU A 1 118 ? 14.057 -6.487 -5.089 1.00 88.25 118 LEU A N 1
ATOM 919 C CA . LEU A 1 118 ? 13.533 -5.654 -3.999 1.00 88.25 118 LEU A CA 1
ATOM 920 C C . LEU A 1 118 ? 12.000 -5.586 -3.971 1.00 88.25 118 LEU A C 1
ATOM 922 O O . LEU A 1 118 ? 11.413 -5.312 -2.923 1.00 88.25 118 LEU A O 1
ATOM 926 N N . ILE A 1 119 ? 11.325 -5.891 -5.084 1.00 89.50 119 ILE A N 1
ATOM 927 C CA . ILE A 1 119 ? 9.857 -5.858 -5.174 1.00 89.50 119 ILE A CA 1
ATOM 928 C C . ILE A 1 119 ? 9.186 -6.800 -4.154 1.00 89.50 119 ILE A C 1
ATOM 930 O O . ILE A 1 119 ? 8.259 -6.341 -3.473 1.00 89.50 119 ILE A O 1
ATOM 934 N N . PRO A 1 120 ? 9.611 -8.072 -3.984 1.00 88.25 120 PRO A N 1
ATOM 935 C CA . PRO A 1 120 ? 9.063 -8.953 -2.953 1.00 88.25 120 PRO A CA 1
ATOM 936 C C . PRO A 1 120 ? 9.223 -8.391 -1.537 1.00 88.25 120 PRO A C 1
ATOM 938 O O . PRO A 1 120 ? 8.275 -8.442 -0.751 1.00 88.25 120 PRO A O 1
ATOM 941 N N . LEU A 1 121 ? 10.383 -7.800 -1.228 1.00 87.25 121 LEU A N 1
ATOM 942 C CA . LEU A 1 121 ? 10.668 -7.215 0.084 1.00 87.25 121 LEU A CA 1
ATOM 943 C C . LEU A 1 121 ? 9.706 -6.062 0.405 1.00 87.25 121 LEU A C 1
ATOM 945 O O . LEU A 1 121 ? 9.141 -6.010 1.499 1.00 87.25 121 LEU A O 1
ATOM 949 N N . ILE A 1 122 ? 9.460 -5.174 -0.564 1.00 88.25 122 ILE A N 1
ATOM 950 C CA . ILE A 1 122 ? 8.466 -4.100 -0.421 1.00 88.25 122 ILE A CA 1
ATOM 951 C C . ILE A 1 122 ? 7.068 -4.702 -0.288 1.00 88.25 122 ILE A C 1
ATOM 953 O O . ILE A 1 122 ? 6.280 -4.279 0.554 1.00 88.25 122 ILE A O 1
ATOM 957 N N . HIS A 1 123 ? 6.739 -5.708 -1.104 1.00 88.50 123 HIS A N 1
ATOM 958 C CA . HIS A 1 123 ? 5.395 -6.271 -1.140 1.00 88.50 123 HIS A CA 1
ATOM 959 C C . HIS A 1 123 ? 4.949 -6.866 0.197 1.00 88.50 123 HIS A C 1
ATOM 961 O O . HIS A 1 123 ? 3.787 -6.689 0.560 1.00 88.50 123 HIS A O 1
ATOM 967 N N . VAL A 1 124 ? 5.849 -7.545 0.911 1.00 85.44 124 VAL A N 1
ATOM 968 C CA . VAL A 1 124 ? 5.550 -8.165 2.211 1.00 85.44 124 VAL A CA 1
ATOM 969 C C . VAL A 1 124 ? 5.321 -7.114 3.305 1.00 85.44 124 VAL A C 1
ATOM 971 O O . VAL A 1 124 ? 4.486 -7.315 4.191 1.00 85.44 124 VAL A O 1
ATOM 974 N N . ASN A 1 125 ? 6.024 -5.983 3.234 1.00 84.69 125 ASN A N 1
ATOM 975 C CA . ASN A 1 125 ? 5.972 -4.941 4.262 1.00 84.69 125 ASN A CA 1
ATOM 976 C C . ASN A 1 125 ? 4.895 -3.878 4.004 1.00 84.69 125 ASN A C 1
ATOM 978 O O . ASN A 1 125 ? 4.387 -3.272 4.948 1.00 84.69 125 ASN A O 1
ATOM 982 N N . GLN A 1 126 ? 4.482 -3.708 2.750 1.00 85.44 126 GLN A N 1
ATOM 983 C CA . GLN A 1 126 ? 3.494 -2.723 2.332 1.00 85.44 126 GLN A CA 1
ATOM 984 C C . GLN A 1 126 ? 2.050 -3.182 2.587 1.00 85.44 126 GLN A C 1
ATOM 986 O O . GLN A 1 126 ? 1.649 -4.302 2.263 1.00 85.44 126 GLN A O 1
ATOM 991 N N . LEU A 1 127 ? 1.227 -2.275 3.112 1.00 84.69 127 LEU A N 1
ATOM 992 C CA . LEU A 1 127 ? -0.199 -2.509 3.325 1.00 84.69 127 LEU A CA 1
ATOM 993 C C . LEU A 1 127 ? -0.951 -2.535 1.991 1.00 84.69 127 LEU A C 1
ATOM 995 O O . LEU A 1 127 ? -0.815 -1.615 1.187 1.00 84.69 127 LEU A O 1
ATOM 999 N N . LYS A 1 128 ? -1.780 -3.557 1.758 1.00 85.19 128 LYS A N 1
ATOM 1000 C CA . LYS A 1 128 ? -2.646 -3.625 0.572 1.00 85.19 128 LYS A CA 1
ATOM 1001 C C . LYS A 1 128 ? -3.958 -2.881 0.839 1.00 85.19 128 LYS A C 1
ATOM 1003 O O . LYS A 1 128 ? -4.797 -3.379 1.583 1.00 85.19 128 LYS A O 1
ATOM 1008 N N . LEU A 1 129 ? -4.113 -1.704 0.233 1.00 83.69 129 LEU A N 1
ATOM 1009 C CA . LEU A 1 129 ? -5.243 -0.788 0.458 1.00 83.69 129 LEU A CA 1
ATOM 1010 C C . LEU A 1 129 ? -6.320 -0.884 -0.627 1.00 83.69 129 LEU A C 1
ATOM 1012 O O . LEU A 1 129 ? -7.505 -0.682 -0.357 1.00 83.69 129 LEU A O 1
ATOM 1016 N N . TYR A 1 130 ? -5.907 -1.218 -1.848 1.00 86.00 130 TYR A N 1
ATOM 1017 C CA . TYR A 1 130 ? -6.754 -1.200 -3.031 1.00 86.00 130 TYR A CA 1
ATOM 1018 C C . TYR A 1 130 ? -6.512 -2.440 -3.895 1.00 86.00 130 TYR A C 1
ATOM 1020 O O . TYR A 1 130 ? -5.384 -2.934 -3.992 1.00 86.00 130 TYR A O 1
ATOM 1028 N N . ASP A 1 131 ? -7.577 -2.941 -4.516 1.00 86.25 131 ASP A N 1
ATOM 1029 C CA . ASP A 1 131 ? -7.511 -4.010 -5.509 1.00 86.25 131 ASP A CA 1
ATOM 1030 C C . ASP A 1 131 ? -7.495 -3.379 -6.902 1.00 86.25 131 ASP A C 1
ATOM 1032 O O . ASP A 1 131 ? -8.502 -2.857 -7.373 1.00 86.25 131 ASP A O 1
ATOM 1036 N N . TYR A 1 132 ? -6.328 -3.395 -7.542 1.00 87.75 132 TYR A N 1
ATOM 1037 C CA . TYR A 1 132 ? -6.158 -2.898 -8.905 1.00 87.75 132 TYR A CA 1
ATOM 1038 C C . TYR A 1 132 ? -6.479 -3.992 -9.926 1.00 87.75 132 TYR A C 1
ATOM 1040 O O . TYR A 1 132 ? -6.020 -5.128 -9.782 1.00 87.75 132 TYR A O 1
ATOM 1048 N N . ASP A 1 133 ? -7.194 -3.630 -10.990 1.00 91.12 133 ASP A N 1
ATOM 1049 C CA . ASP A 1 133 ? -7.319 -4.456 -12.189 1.00 91.12 133 ASP A CA 1
ATOM 1050 C C . ASP A 1 133 ? -6.125 -4.175 -13.106 1.00 91.12 133 ASP A C 1
ATOM 1052 O O . ASP A 1 133 ? -6.024 -3.108 -13.720 1.00 91.12 133 ASP A O 1
ATOM 1056 N N . TYR A 1 134 ? -5.214 -5.143 -13.182 1.00 91.50 134 TYR A N 1
ATOM 1057 C CA . TYR A 1 134 ? -4.058 -5.103 -14.076 1.00 91.50 134 TYR A CA 1
ATOM 1058 C C . TYR A 1 134 ? -4.337 -5.745 -15.434 1.00 91.50 134 TYR A C 1
ATOM 1060 O O . TYR A 1 134 ? -3.596 -5.483 -16.377 1.00 91.50 134 TYR A O 1
ATOM 1068 N N . VAL A 1 135 ? -5.384 -6.563 -15.568 1.00 94.38 135 VAL A N 1
ATOM 1069 C CA . VAL A 1 135 ? -5.613 -7.368 -16.775 1.00 94.38 135 VAL A CA 1
ATOM 1070 C C . VAL A 1 135 ? -5.977 -6.461 -17.941 1.00 94.38 135 VAL A C 1
ATOM 1072 O O . VAL A 1 135 ? -5.301 -6.483 -18.968 1.00 94.38 135 VAL A O 1
ATOM 1075 N N . LYS A 1 136 ? -6.995 -5.608 -17.773 1.00 93.44 136 LYS A N 1
ATOM 1076 C CA . LYS A 1 136 ? -7.445 -4.719 -18.857 1.00 93.44 136 LYS A CA 1
ATOM 1077 C C . LYS A 1 136 ? -6.361 -3.719 -19.283 1.00 93.44 136 LYS A C 1
ATOM 1079 O O . LYS A 1 136 ? -6.101 -3.647 -20.485 1.00 93.44 136 LYS A O 1
ATOM 1084 N N . PRO A 1 137 ? -5.675 -3.001 -18.363 1.00 95.19 137 PRO A N 1
ATOM 1085 C CA . PRO A 1 137 ? -4.553 -2.142 -18.742 1.00 95.19 137 PRO A CA 1
ATOM 1086 C C . PRO A 1 137 ? -3.445 -2.889 -19.490 1.00 95.19 137 PRO A C 1
ATOM 1088 O O . PRO A 1 137 ? -2.923 -2.379 -20.476 1.00 95.19 137 PRO A O 1
ATOM 1091 N N . THR A 1 138 ? -3.120 -4.115 -19.070 1.00 94.19 138 THR A N 1
ATOM 1092 C CA . THR A 1 138 ? -2.074 -4.929 -19.708 1.00 94.19 138 THR A CA 1
ATOM 1093 C C . THR A 1 138 ? -2.449 -5.322 -21.133 1.00 94.19 138 THR A C 1
ATOM 1095 O O . THR A 1 138 ? -1.620 -5.199 -22.029 1.00 94.1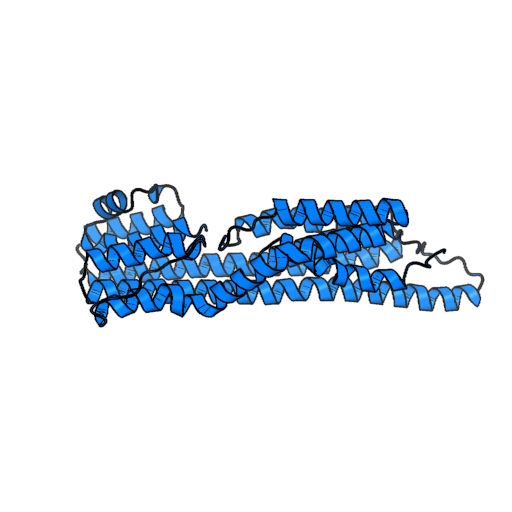9 138 THR A O 1
ATOM 1098 N N . VAL A 1 139 ? -3.696 -5.739 -21.373 1.00 95.19 139 VAL A N 1
ATOM 1099 C CA . VAL A 1 139 ? -4.177 -6.087 -22.722 1.00 95.19 139 VAL A CA 1
ATOM 1100 C C . VAL A 1 139 ? -4.101 -4.883 -23.661 1.00 95.19 139 VAL A C 1
ATOM 1102 O O . VAL A 1 139 ? -3.586 -5.011 -24.771 1.00 95.19 139 VAL A O 1
ATOM 1105 N N . ILE A 1 140 ? -4.555 -3.705 -23.216 1.00 94.25 140 ILE A N 1
ATOM 1106 C CA . ILE A 1 140 ? -4.478 -2.484 -24.032 1.00 94.25 140 ILE A CA 1
ATOM 1107 C C . ILE A 1 140 ? -3.026 -2.065 -24.268 1.00 94.25 140 ILE A C 1
ATOM 1109 O O . ILE A 1 140 ? -2.670 -1.748 -25.402 1.00 94.25 140 ILE A O 1
ATOM 1113 N N . GLY A 1 141 ? -2.180 -2.118 -23.236 1.00 94.31 141 GLY A N 1
ATOM 1114 C CA . GLY A 1 141 ? -0.750 -1.844 -23.364 1.00 94.31 141 GLY A CA 1
ATOM 1115 C C . GLY A 1 141 ? -0.064 -2.779 -24.363 1.00 94.31 141 GLY A C 1
ATOM 1116 O O . GLY A 1 141 ? 0.714 -2.329 -25.199 1.00 94.31 141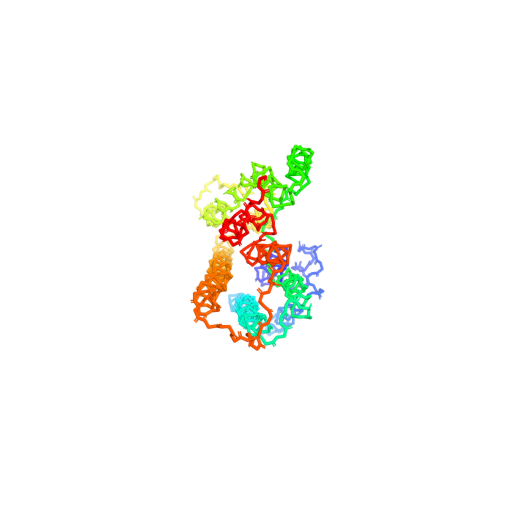 GLY A O 1
ATOM 1117 N N . PHE A 1 142 ? -0.364 -4.079 -24.343 1.00 93.94 142 PHE A N 1
ATOM 1118 C CA . PHE A 1 142 ? 0.199 -5.011 -25.324 1.00 93.94 142 PHE A CA 1
ATOM 1119 C C . PHE A 1 142 ? -0.316 -4.756 -26.739 1.00 93.94 142 PHE A C 1
ATOM 1121 O O . PHE A 1 142 ? 0.467 -4.833 -27.683 1.00 93.94 142 PHE A O 1
ATOM 1128 N N . ALA A 1 143 ? -1.597 -4.421 -26.904 1.00 95.12 143 ALA A N 1
ATOM 1129 C CA . ALA A 1 143 ? -2.153 -4.095 -28.212 1.00 95.12 143 ALA A CA 1
ATOM 1130 C C . ALA A 1 143 ? -1.488 -2.845 -28.818 1.00 95.12 143 ALA A C 1
ATOM 1132 O O . ALA A 1 143 ? -1.077 -2.874 -29.979 1.00 95.12 143 ALA A O 1
ATOM 1133 N N . SER A 1 144 ? -1.312 -1.773 -28.034 1.00 93.12 144 SER A N 1
ATOM 1134 C CA . SER A 1 144 ? -0.627 -0.556 -28.495 1.00 93.12 144 SER A CA 1
ATOM 1135 C C . SER A 1 144 ? 0.846 -0.816 -28.817 1.00 93.12 144 SER A C 1
ATOM 1137 O O . SER A 1 144 ? 1.345 -0.357 -29.848 1.00 93.12 144 SER A O 1
ATOM 1139 N N . ALA A 1 145 ? 1.531 -1.592 -27.974 1.00 93.12 145 ALA A N 1
ATOM 1140 C CA . ALA A 1 145 ? 2.909 -2.008 -28.194 1.00 93.12 145 ALA A CA 1
ATOM 1141 C C . ALA A 1 145 ? 3.057 -2.814 -29.490 1.00 93.12 145 ALA A C 1
ATOM 1143 O O . ALA A 1 145 ? 3.931 -2.517 -30.298 1.00 93.12 145 ALA A O 1
ATOM 1144 N N . LEU A 1 146 ? 2.176 -3.790 -29.728 1.00 93.12 146 LEU A N 1
ATOM 1145 C CA . LEU A 1 146 ? 2.205 -4.632 -30.922 1.00 93.12 146 LEU A CA 1
ATOM 1146 C C . LEU A 1 146 ? 2.035 -3.805 -32.201 1.00 93.12 146 LEU A C 1
ATOM 1148 O O . LEU A 1 146 ? 2.801 -3.985 -33.145 1.00 93.12 146 LEU A O 1
ATOM 1152 N N . ILE A 1 147 ? 1.081 -2.868 -32.221 1.00 93.38 147 ILE A N 1
ATOM 1153 C CA . ILE A 1 147 ? 0.859 -1.977 -33.369 1.00 93.38 147 ILE A CA 1
ATOM 1154 C C . ILE A 1 147 ? 2.125 -1.163 -33.670 1.00 93.38 147 ILE A C 1
ATOM 1156 O O . ILE A 1 147 ? 2.567 -1.124 -34.819 1.00 93.38 147 ILE A O 1
ATOM 1160 N N . LEU A 1 148 ? 2.750 -0.549 -32.657 1.00 91.00 148 LEU A N 1
ATOM 1161 C CA . LEU A 1 148 ? 3.983 0.213 -32.886 1.00 91.00 148 LEU A CA 1
ATOM 1162 C C . LEU A 1 148 ? 5.183 -0.663 -33.228 1.00 91.00 148 LEU A C 1
ATOM 1164 O O . LEU A 1 148 ? 6.019 -0.236 -34.026 1.00 91.00 148 LEU A O 1
ATOM 1168 N N . TYR A 1 149 ? 5.279 -1.869 -32.675 1.00 89.88 149 TYR A N 1
ATOM 1169 C CA . TYR A 1 149 ? 6.350 -2.793 -33.019 1.00 89.88 149 TYR A CA 1
ATOM 1170 C C . TYR A 1 149 ? 6.286 -3.182 -34.498 1.00 89.88 149 TYR A C 1
ATOM 1172 O O . TYR A 1 149 ? 7.308 -3.160 -35.185 1.00 89.88 149 TYR A O 1
ATOM 1180 N N . LEU A 1 150 ? 5.086 -3.475 -35.008 1.00 91.62 150 LEU A N 1
ATOM 1181 C CA . LEU A 1 150 ? 4.875 -3.816 -36.416 1.00 91.62 150 LEU A CA 1
ATOM 1182 C C . LEU A 1 150 ? 5.234 -2.654 -37.353 1.00 91.62 150 LEU A C 1
ATOM 1184 O O . LEU A 1 150 ? 5.842 -2.898 -38.394 1.00 91.62 150 LEU A O 1
ATOM 1188 N N . SER A 1 151 ? 4.918 -1.416 -36.964 1.00 89.38 151 SER A N 1
ATOM 1189 C CA . SER A 1 151 ? 5.169 -0.217 -37.776 1.00 89.38 151 SER A CA 1
ATOM 1190 C C . SER A 1 151 ? 6.615 0.283 -37.725 1.00 89.38 151 SER A C 1
ATOM 1192 O O . SER A 1 151 ? 7.145 0.723 -38.738 1.00 89.38 151 SER A O 1
ATOM 1194 N N . THR A 1 152 ? 7.255 0.250 -36.552 1.00 84.50 152 THR A N 1
ATOM 1195 C CA . THR A 1 152 ? 8.553 0.921 -36.324 1.00 84.50 152 THR A CA 1
ATOM 1196 C C . THR A 1 152 ? 9.730 -0.032 -36.168 1.00 84.50 152 THR A C 1
ATOM 1198 O O . THR A 1 152 ? 10.872 0.400 -36.284 1.00 84.50 152 THR A O 1
ATOM 1201 N N . ARG A 1 153 ? 9.482 -1.309 -35.836 1.00 84.88 153 ARG A N 1
ATOM 1202 C CA . ARG A 1 153 ? 10.509 -2.302 -35.461 1.00 84.88 153 ARG A CA 1
ATOM 1203 C C . ARG A 1 153 ? 11.459 -1.843 -34.339 1.00 84.88 153 ARG A C 1
ATOM 1205 O O . ARG A 1 153 ? 12.508 -2.447 -34.135 1.00 84.88 153 ARG A O 1
ATOM 1212 N N . SER A 1 154 ? 11.071 -0.822 -33.570 1.00 81.69 154 SER A N 1
ATOM 1213 C CA . SER A 1 154 ? 11.866 -0.240 -32.487 1.00 81.69 154 SER A CA 1
ATOM 1214 C C . SER A 1 154 ? 11.317 -0.637 -31.121 1.00 81.69 154 SER A C 1
ATOM 1216 O O . SER A 1 154 ? 10.159 -0.360 -30.786 1.00 81.69 154 SER A O 1
ATOM 1218 N N . LEU A 1 155 ? 12.167 -1.250 -30.293 1.00 76.75 155 LEU A N 1
ATOM 1219 C CA . LEU A 1 155 ? 11.812 -1.641 -28.924 1.00 76.75 155 LEU A CA 1
ATOM 1220 C C . LEU A 1 155 ? 11.502 -0.429 -28.035 1.00 76.75 155 LEU A C 1
ATOM 1222 O O . LEU A 1 155 ? 10.579 -0.492 -27.227 1.00 76.75 155 LEU A O 1
ATOM 1226 N N . GLY A 1 156 ? 12.210 0.690 -28.217 1.00 76.25 156 GLY A N 1
ATOM 1227 C CA . GLY A 1 156 ? 11.982 1.910 -27.437 1.00 76.25 156 GLY A CA 1
ATOM 1228 C C . GLY A 1 156 ? 10.580 2.484 -27.654 1.00 76.25 156 GLY A C 1
ATOM 1229 O O . GLY A 1 156 ? 9.847 2.714 -26.692 1.00 76.25 156 GLY A O 1
ATOM 1230 N N . TYR A 1 157 ? 10.161 2.635 -28.917 1.00 81.00 157 TYR A N 1
ATOM 1231 C CA . TYR A 1 157 ? 8.808 3.103 -29.241 1.00 81.00 157 TYR A CA 1
ATOM 1232 C C . TYR A 1 157 ? 7.732 2.102 -28.809 1.00 81.00 157 TYR A C 1
ATOM 1234 O O . TYR A 1 157 ? 6.690 2.505 -28.300 1.00 81.00 157 TYR A O 1
ATOM 1242 N N . THR A 1 158 ? 8.004 0.802 -28.930 1.00 86.19 158 THR A N 1
ATOM 1243 C CA . THR A 1 158 ? 7.103 -0.271 -28.478 1.00 86.19 158 THR A CA 1
ATOM 1244 C C . THR A 1 158 ? 6.827 -0.187 -26.975 1.00 86.19 158 THR A C 1
ATOM 1246 O O . THR A 1 158 ? 5.677 -0.246 -26.546 1.00 86.19 158 THR A O 1
ATOM 1249 N N . ILE A 1 159 ? 7.871 0.005 -26.167 1.00 84.88 159 ILE A N 1
ATOM 1250 C CA . ILE A 1 159 ? 7.762 0.120 -24.709 1.00 84.88 159 ILE A CA 1
ATOM 1251 C C . ILE A 1 159 ? 7.067 1.427 -24.302 1.00 84.88 159 ILE A C 1
ATOM 1253 O O . ILE A 1 159 ? 6.244 1.425 -23.385 1.00 84.88 159 ILE A O 1
ATOM 1257 N N . LEU A 1 160 ? 7.338 2.535 -24.999 1.00 85.56 160 LEU A N 1
ATOM 1258 C CA . LEU A 1 160 ? 6.607 3.789 -24.796 1.00 85.56 160 LEU A CA 1
ATOM 1259 C C . LEU A 1 160 ? 5.113 3.620 -25.092 1.00 85.56 160 LEU A C 1
ATOM 1261 O O . LEU A 1 160 ? 4.279 4.025 -24.283 1.00 85.56 160 LEU A O 1
ATOM 1265 N N . ALA A 1 161 ? 4.761 2.973 -26.205 1.00 89.44 161 ALA A N 1
ATOM 1266 C CA . ALA A 1 161 ? 3.369 2.682 -26.531 1.00 89.44 161 ALA A CA 1
ATOM 1267 C C . ALA A 1 161 ? 2.712 1.743 -25.521 1.00 89.44 161 ALA A C 1
ATOM 1269 O O . ALA A 1 161 ? 1.549 1.972 -25.181 1.00 89.44 161 ALA A O 1
ATOM 1270 N N . PHE A 1 162 ? 3.433 0.739 -25.009 1.00 92.44 162 PHE A N 1
ATOM 1271 C CA . PHE A 1 162 ? 2.944 -0.088 -23.906 1.00 92.44 162 PHE A CA 1
ATOM 1272 C C . PHE A 1 162 ? 2.598 0.779 -22.695 1.00 92.44 162 PHE A C 1
ATOM 1274 O O . PHE A 1 162 ? 1.474 0.722 -22.205 1.00 92.44 162 PHE A O 1
ATOM 1281 N N . SER A 1 163 ? 3.543 1.613 -22.246 1.00 91.62 163 SER A N 1
ATOM 1282 C CA . SER A 1 163 ? 3.377 2.493 -21.084 1.00 91.62 163 SER A CA 1
ATOM 1283 C C . SER A 1 163 ? 2.160 3.403 -21.228 1.00 91.62 163 SER A C 1
ATOM 1285 O O . SER A 1 163 ? 1.310 3.455 -20.339 1.00 91.62 163 SER A O 1
ATOM 1287 N N . LEU A 1 164 ? 2.034 4.079 -22.372 1.00 91.44 164 LEU A N 1
ATOM 1288 C CA . LEU A 1 164 ? 0.928 4.995 -22.643 1.00 91.44 164 LEU A CA 1
ATOM 1289 C C . LEU A 1 164 ? -0.410 4.252 -22.733 1.00 91.44 164 LEU A C 1
ATOM 1291 O O . LEU A 1 164 ? -1.378 4.663 -22.098 1.00 91.44 164 LEU A O 1
ATOM 1295 N N . GLY A 1 165 ? -0.457 3.130 -23.459 1.00 92.56 165 GLY A N 1
ATOM 1296 C CA . GLY A 1 165 ? -1.663 2.307 -23.587 1.00 92.56 165 GLY A CA 1
ATOM 1297 C C . GLY A 1 165 ? -2.132 1.741 -22.245 1.00 92.56 165 GLY A C 1
ATOM 1298 O O . GLY A 1 165 ? -3.313 1.822 -21.912 1.00 92.56 165 GLY A O 1
ATOM 1299 N N . PHE A 1 166 ? -1.195 1.246 -21.434 1.00 95.06 166 PHE A N 1
ATOM 1300 C CA . PHE A 1 166 ? -1.453 0.777 -20.075 1.00 95.06 166 PHE A CA 1
ATOM 1301 C C . PHE A 1 166 ? -1.989 1.906 -19.180 1.00 95.06 166 PHE A C 1
ATOM 1303 O O . PHE A 1 166 ? -2.981 1.730 -18.465 1.00 95.06 166 PHE A O 1
ATOM 1310 N N . SER A 1 167 ? -1.373 3.090 -19.253 1.00 93.94 167 SER A N 1
ATOM 1311 C CA . SER A 1 167 ? -1.717 4.245 -18.415 1.00 93.94 167 SER A CA 1
ATOM 1312 C C . SER A 1 167 ? -3.169 4.685 -18.562 1.00 93.94 167 SER A C 1
ATOM 1314 O O . SER A 1 167 ? -3.787 5.053 -17.565 1.00 93.94 167 SER A O 1
ATOM 1316 N N . ILE A 1 168 ? -3.729 4.626 -19.777 1.00 93.19 168 ILE A N 1
ATOM 1317 C CA . ILE A 1 168 ? -5.093 5.097 -20.073 1.00 93.19 168 ILE A CA 1
ATOM 1318 C C . ILE A 1 168 ? -6.131 4.431 -19.161 1.00 93.19 168 ILE A C 1
ATOM 1320 O O . ILE A 1 168 ? -7.041 5.097 -18.669 1.00 93.19 168 ILE A O 1
ATOM 1324 N N . LEU A 1 169 ? -5.983 3.130 -18.895 1.00 93.31 169 LEU A N 1
ATOM 1325 C CA . LEU A 1 169 ? -6.905 2.387 -18.032 1.00 93.31 169 LEU A CA 1
ATOM 1326 C C . LEU A 1 169 ? -6.431 2.257 -16.586 1.00 93.31 169 LEU A C 1
ATOM 1328 O O . LEU A 1 169 ? -7.252 2.054 -15.686 1.00 93.31 169 LEU A O 1
ATOM 1332 N N . TYR A 1 170 ? -5.124 2.335 -16.343 1.00 94.94 170 TYR A N 1
ATOM 1333 C CA . TYR A 1 170 ? -4.589 2.212 -14.994 1.00 94.94 170 TYR A CA 1
ATOM 1334 C C . TYR A 1 170 ? -4.737 3.509 -14.184 1.00 94.94 170 TYR A C 1
ATOM 1336 O O . TYR A 1 170 ? -5.176 3.474 -13.032 1.00 94.94 170 TYR A O 1
ATOM 1344 N N . MET A 1 171 ? -4.425 4.665 -14.777 1.00 93.88 171 MET A N 1
ATOM 1345 C CA . MET A 1 171 ? -4.398 5.946 -14.062 1.00 93.88 171 MET A CA 1
ATOM 1346 C C . MET A 1 171 ? -5.736 6.332 -13.416 1.00 93.88 171 MET A C 1
ATOM 1348 O O . MET A 1 171 ? -5.704 6.777 -12.269 1.00 93.88 171 MET A O 1
ATOM 1352 N N . PRO A 1 172 ? -6.916 6.105 -14.031 1.00 94.44 172 PRO A N 1
ATOM 1353 C CA . PRO A 1 172 ? -8.192 6.347 -13.356 1.00 94.44 172 PRO A CA 1
ATOM 1354 C C . PRO A 1 172 ? -8.347 5.558 -12.045 1.00 94.44 172 PRO A C 1
ATOM 1356 O O . PRO A 1 172 ? -8.848 6.091 -11.053 1.00 94.44 172 PRO A O 1
ATOM 1359 N N . GLN A 1 173 ? -7.874 4.307 -12.005 1.00 93.50 173 GLN A N 1
ATOM 1360 C CA . GLN A 1 173 ? -7.909 3.478 -10.794 1.00 93.50 173 GLN A CA 1
ATOM 1361 C C . GLN A 1 173 ? -6.980 4.045 -9.716 1.00 93.50 173 GLN A C 1
ATOM 1363 O O . GLN A 1 173 ? -7.357 4.140 -8.549 1.00 93.50 173 GLN A O 1
ATOM 1368 N N . PHE A 1 174 ? -5.777 4.468 -10.111 1.00 92.81 174 PHE A N 1
ATOM 1369 C CA . PHE A 1 174 ? -4.822 5.083 -9.195 1.00 92.81 174 PHE A CA 1
ATOM 1370 C C . PHE A 1 174 ? -5.321 6.426 -8.644 1.00 92.81 174 PHE A C 1
ATOM 1372 O O . PHE A 1 174 ? -5.209 6.675 -7.448 1.00 92.81 174 PHE A O 1
ATOM 1379 N N . LEU A 1 175 ? -5.952 7.267 -9.468 1.00 93.25 175 LEU A N 1
ATOM 1380 C CA . LEU A 1 175 ? -6.562 8.522 -9.016 1.00 93.25 175 LEU A CA 1
ATOM 1381 C C . LEU A 1 175 ? -7.704 8.281 -8.021 1.00 93.25 175 LEU A C 1
ATOM 1383 O O . LEU A 1 175 ? -7.808 8.993 -7.022 1.00 93.25 175 LEU A O 1
ATOM 1387 N N . ASN A 1 176 ? -8.525 7.250 -8.242 1.00 92.38 176 ASN A N 1
ATOM 1388 C CA . ASN A 1 176 ? -9.544 6.839 -7.274 1.00 92.38 176 ASN A CA 1
ATOM 1389 C C . ASN A 1 176 ? -8.924 6.380 -5.950 1.00 92.38 176 ASN A C 1
ATOM 1391 O O . ASN A 1 176 ? -9.453 6.701 -4.885 1.00 92.38 176 ASN A O 1
ATOM 1395 N N . PHE A 1 177 ? -7.788 5.683 -6.001 1.00 92.75 177 PHE A N 1
ATOM 1396 C CA . PHE A 1 177 ? -7.021 5.338 -4.810 1.00 92.75 177 PHE A CA 1
ATOM 1397 C C . PHE A 1 177 ? -6.474 6.581 -4.089 1.00 92.75 177 PHE A C 1
ATOM 1399 O O . PHE A 1 177 ? -6.660 6.700 -2.881 1.00 92.75 177 PHE A O 1
ATOM 1406 N N . ILE A 1 178 ? -5.878 7.546 -4.797 1.00 92.69 178 ILE A N 1
ATOM 1407 C CA . ILE A 1 178 ? -5.432 8.807 -4.179 1.00 92.69 178 ILE A CA 1
ATOM 1408 C C . ILE A 1 178 ? -6.610 9.511 -3.507 1.00 92.69 178 ILE A C 1
ATOM 1410 O O . ILE A 1 178 ? -6.518 9.884 -2.339 1.00 92.69 178 ILE A O 1
ATOM 1414 N N . ARG A 1 179 ? -7.750 9.610 -4.200 1.00 92.75 179 ARG A N 1
ATOM 1415 C CA . ARG A 1 179 ? -8.978 10.203 -3.659 1.00 92.75 179 ARG A CA 1
ATOM 1416 C C . ARG A 1 179 ? -9.486 9.462 -2.423 1.00 92.75 179 ARG A C 1
ATOM 1418 O O . ARG A 1 179 ? -10.036 10.097 -1.525 1.00 92.75 179 ARG A O 1
ATOM 1425 N N . LEU A 1 180 ? -9.334 8.141 -2.370 1.00 92.44 180 LEU A N 1
ATOM 1426 C CA . LEU A 1 180 ? -9.644 7.343 -1.187 1.00 92.44 180 LEU A CA 1
ATOM 1427 C C . LEU A 1 180 ? -8.718 7.727 -0.029 1.00 92.44 180 LEU A C 1
ATOM 1429 O O . LEU A 1 180 ? -9.226 8.100 1.021 1.00 92.44 180 LEU A O 1
ATOM 1433 N N . ILE A 1 181 ? -7.395 7.719 -0.231 1.00 92.06 181 ILE A N 1
ATOM 1434 C CA . ILE A 1 181 ? -6.402 8.047 0.809 1.00 92.06 181 ILE A CA 1
ATOM 1435 C C . ILE A 1 181 ? -6.570 9.464 1.356 1.00 92.06 181 ILE A C 1
ATOM 1437 O O . ILE A 1 181 ? -6.523 9.679 2.571 1.00 92.06 181 ILE A O 1
ATOM 1441 N N . THR A 1 182 ? -6.808 10.442 0.482 1.00 91.00 182 THR A N 1
ATOM 1442 C CA . THR A 1 182 ? -7.013 11.828 0.911 1.00 91.00 182 THR A CA 1
ATOM 1443 C C . THR A 1 182 ? -8.285 11.984 1.738 1.00 91.00 182 THR A C 1
ATOM 1445 O O . THR A 1 182 ? -8.293 12.812 2.641 1.00 91.00 182 THR A O 1
ATOM 1448 N N . ASN A 1 183 ? -9.318 11.175 1.477 1.00 92.69 183 ASN A N 1
ATOM 1449 C CA . ASN A 1 183 ? -10.622 11.236 2.145 1.00 92.69 183 ASN A CA 1
ATOM 1450 C C . ASN A 1 183 ? -10.855 10.096 3.158 1.00 92.69 183 ASN A C 1
ATOM 1452 O O . ASN A 1 183 ? -12.007 9.841 3.503 1.00 92.69 183 ASN A O 1
ATOM 1456 N N . LEU A 1 184 ? -9.809 9.395 3.621 1.00 91.94 184 LEU A N 1
ATOM 1457 C CA . LEU A 1 184 ? -9.965 8.251 4.535 1.00 91.94 184 LEU A CA 1
ATOM 1458 C C . LEU A 1 184 ? -10.703 8.622 5.818 1.00 91.94 184 LEU A C 1
ATOM 1460 O O . LEU A 1 184 ? -11.594 7.896 6.237 1.00 91.94 184 LEU A O 1
ATOM 1464 N N . GLU A 1 185 ? -10.360 9.763 6.404 1.00 91.69 185 GLU A N 1
ATOM 1465 C CA . GLU A 1 185 ? -11.005 10.287 7.607 1.00 91.69 185 GLU A CA 1
ATOM 1466 C C . GLU A 1 185 ? -12.514 10.449 7.387 1.00 91.69 185 GLU A C 1
ATOM 1468 O O . GLU A 1 185 ? -13.319 9.797 8.044 1.00 91.69 185 GLU A O 1
ATOM 1473 N N . ARG A 1 186 ? -12.911 11.178 6.343 1.00 91.69 186 ARG A N 1
ATOM 1474 C CA . ARG A 1 186 ? -14.321 11.353 5.980 1.00 91.69 186 ARG A CA 1
ATOM 1475 C C . ARG A 1 186 ? -15.060 10.045 5.679 1.00 91.69 186 ARG A C 1
ATOM 1477 O O . ARG A 1 186 ? -16.258 9.941 5.915 1.00 91.69 186 ARG A O 1
ATOM 1484 N N . LYS A 1 187 ? -14.374 9.064 5.094 1.00 91.88 187 LYS A N 1
ATOM 1485 C CA . LYS A 1 187 ? -14.981 7.795 4.664 1.00 91.88 187 LYS A CA 1
ATOM 1486 C C . LYS A 1 187 ? -15.047 6.734 5.758 1.00 91.88 187 LYS A C 1
ATOM 1488 O O . LYS A 1 187 ? -15.869 5.834 5.647 1.00 91.88 187 LYS A O 1
ATOM 1493 N N . ILE A 1 188 ? -14.179 6.813 6.763 1.00 93.56 188 ILE A N 1
ATOM 1494 C CA . ILE A 1 188 ? -14.019 5.775 7.788 1.00 93.56 188 ILE A CA 1
ATOM 1495 C C . ILE A 1 188 ? -14.263 6.333 9.189 1.00 93.56 188 ILE A C 1
ATOM 1497 O O . ILE A 1 188 ? -15.018 5.738 9.951 1.00 93.56 188 ILE A O 1
ATOM 1501 N N . MET A 1 189 ? -13.654 7.471 9.528 1.00 92.38 189 MET A N 1
ATOM 1502 C CA . MET A 1 189 ? -13.746 8.072 10.859 1.00 92.38 189 MET A CA 1
ATOM 1503 C C . MET A 1 189 ? -15.100 8.724 11.116 1.00 92.38 189 MET A C 1
ATOM 1505 O O . MET A 1 189 ? -15.774 8.385 12.088 1.00 92.38 189 MET A O 1
ATOM 1509 N N . GLU A 1 190 ? -15.517 9.637 10.236 1.00 92.62 190 GLU A N 1
ATOM 1510 C CA . GLU A 1 190 ? -16.765 10.389 10.420 1.00 92.62 190 GLU A CA 1
ATOM 1511 C C . GLU A 1 190 ? -17.995 9.476 10.607 1.00 92.62 190 GLU A C 1
ATOM 1513 O O . GLU A 1 190 ? -18.751 9.724 11.545 1.00 92.62 190 GLU A O 1
ATOM 1518 N N . PRO A 1 191 ? -18.187 8.385 9.831 1.00 93.81 191 PRO A N 1
ATOM 1519 C CA . PRO A 1 191 ? -19.305 7.461 10.039 1.00 93.81 191 PRO A CA 1
ATOM 1520 C C . PRO A 1 191 ? -19.337 6.798 11.421 1.00 93.81 191 PRO A C 1
ATOM 1522 O O . PRO A 1 191 ? -20.415 6.492 11.920 1.00 93.81 191 PRO A O 1
ATOM 1525 N N . ILE A 1 192 ? -18.176 6.564 12.043 1.00 93.69 192 ILE A N 1
ATOM 1526 C CA . ILE A 1 192 ? -18.092 5.998 13.398 1.00 93.69 192 ILE A CA 1
ATOM 1527 C C . ILE A 1 192 ? -18.410 7.079 14.431 1.00 93.69 192 ILE A C 1
ATOM 1529 O O . ILE A 1 192 ? -19.179 6.831 15.352 1.00 93.69 192 ILE A O 1
ATOM 1533 N N . LEU A 1 193 ? -17.864 8.287 14.275 1.00 92.12 193 LEU A N 1
ATOM 1534 C CA . LEU A 1 193 ? -18.154 9.405 15.180 1.00 92.12 193 LEU A CA 1
ATOM 1535 C C . LEU A 1 193 ? -19.633 9.801 15.157 1.00 92.12 193 LEU A C 1
ATOM 1537 O O . LEU A 1 193 ? -20.206 10.101 16.205 1.00 92.12 193 LEU A O 1
ATOM 1541 N N . GLU A 1 194 ? -20.265 9.761 13.985 1.00 93.69 194 GLU A N 1
ATOM 1542 C CA . GLU A 1 194 ? -21.694 10.025 13.804 1.00 93.69 194 GLU A CA 1
ATOM 1543 C C . GLU A 1 194 ? -22.593 9.128 14.648 1.00 93.69 194 GLU A C 1
ATOM 1545 O O . GLU A 1 194 ? -23.659 9.577 15.053 1.00 93.69 194 GLU A O 1
ATOM 1550 N N . LEU A 1 195 ? -22.155 7.915 14.999 1.00 93.25 195 LEU A N 1
ATOM 1551 C CA . LEU A 1 195 ? -22.909 7.023 15.885 1.00 93.25 195 LEU A CA 1
ATOM 1552 C C . LEU A 1 195 ? -23.206 7.647 17.261 1.00 93.25 195 LEU A C 1
ATOM 1554 O O . LEU A 1 195 ? -24.128 7.205 17.939 1.00 93.25 195 LEU A O 1
ATOM 1558 N N . THR A 1 196 ? -22.438 8.655 17.694 1.00 89.69 196 THR A N 1
ATOM 1559 C CA . THR A 1 196 ? -22.658 9.321 18.991 1.00 89.69 196 THR A CA 1
ATOM 1560 C C . THR A 1 196 ? -23.724 10.417 18.962 1.00 89.69 196 THR A C 1
ATOM 1562 O O . THR A 1 196 ? -24.261 10.749 20.017 1.00 89.69 196 THR A O 1
ATOM 1565 N N . TRP A 1 197 ? -24.025 11.002 17.796 1.00 87.75 197 TRP A N 1
ATOM 1566 C CA . TRP A 1 197 ? -24.819 12.239 17.717 1.00 87.75 197 TRP A CA 1
ATOM 1567 C C . TRP A 1 197 ? -25.807 12.308 16.547 1.00 87.75 197 TRP A C 1
ATOM 1569 O O . TRP A 1 197 ? -26.766 13.076 16.611 1.00 87.75 197 TRP A O 1
ATOM 1579 N N . ASN A 1 198 ? -25.608 11.528 15.484 1.00 89.62 198 ASN A N 1
ATOM 1580 C CA . ASN A 1 198 ? -26.483 11.501 14.320 1.00 89.62 198 ASN A CA 1
ATOM 1581 C C . ASN A 1 198 ? -27.503 10.350 14.457 1.00 89.62 198 ASN A C 1
ATOM 1583 O O . ASN A 1 198 ? -27.094 9.190 14.516 1.00 89.62 198 ASN A O 1
ATOM 1587 N N . PRO A 1 199 ? -28.822 10.626 14.461 1.00 84.44 199 PRO A N 1
ATOM 1588 C CA . PRO A 1 199 ? -29.853 9.588 14.549 1.00 84.44 199 PRO A CA 1
ATOM 1589 C C . PRO A 1 199 ? -29.915 8.668 13.318 1.00 84.44 199 PRO A C 1
ATOM 1591 O O . PRO A 1 199 ? -30.463 7.573 13.411 1.00 84.44 199 PRO A O 1
ATOM 1594 N N . ASN A 1 200 ? -29.364 9.089 12.174 1.00 88.50 200 ASN A N 1
ATOM 1595 C CA . ASN A 1 200 ? -29.217 8.252 10.984 1.00 88.50 200 ASN A CA 1
ATOM 1596 C C . ASN A 1 200 ? -27.763 8.316 10.473 1.00 88.50 200 ASN A C 1
ATOM 1598 O O . ASN A 1 200 ? -27.469 9.045 9.517 1.00 88.50 200 ASN A O 1
ATOM 1602 N N . PRO A 1 201 ? -26.835 7.625 11.159 1.00 88.56 201 PRO A N 1
ATOM 1603 C CA . PRO A 1 201 ? -25.408 7.720 10.894 1.00 88.56 201 PRO A CA 1
ATOM 1604 C C . PRO A 1 201 ? -25.058 7.077 9.553 1.00 88.56 201 PRO A C 1
ATOM 1606 O O . PRO A 1 201 ? -25.543 5.993 9.220 1.00 88.56 201 PRO A O 1
ATOM 1609 N N . ARG A 1 202 ? -24.166 7.718 8.792 1.00 92.69 202 ARG A N 1
ATOM 1610 C CA . ARG A 1 202 ? -23.724 7.197 7.491 1.00 92.69 202 ARG A CA 1
ATOM 1611 C C . ARG A 1 202 ? -23.097 5.805 7.618 1.00 92.69 202 ARG A C 1
ATOM 1613 O O . ARG A 1 202 ? -22.523 5.442 8.647 1.00 92.69 202 ARG A O 1
ATOM 1620 N N . GLU A 1 203 ? -23.197 5.021 6.551 1.00 90.88 203 GLU A N 1
ATOM 1621 C CA . GLU A 1 203 ? -22.514 3.732 6.426 1.00 90.88 203 GLU A CA 1
ATOM 1622 C C . GLU A 1 203 ? -21.143 3.901 5.765 1.00 90.88 203 GLU A C 1
ATOM 1624 O O . GLU A 1 203 ? -20.934 4.798 4.942 1.00 90.88 203 GLU A O 1
ATOM 1629 N N . ILE A 1 204 ? -20.204 3.010 6.091 1.00 90.69 204 ILE A N 1
ATOM 1630 C CA . ILE A 1 204 ? -18.934 2.913 5.364 1.00 90.69 204 ILE A CA 1
ATOM 1631 C C . ILE A 1 204 ? -19.199 2.118 4.084 1.00 90.69 204 ILE A C 1
ATOM 1633 O O . ILE A 1 204 ? -19.112 0.893 4.057 1.00 90.69 204 ILE A O 1
ATOM 1637 N N . THR A 1 205 ? -19.555 2.825 3.014 1.00 82.75 205 THR A N 1
ATOM 1638 C CA . THR A 1 205 ? -19.847 2.221 1.709 1.00 82.75 205 THR A CA 1
ATOM 1639 C C . THR A 1 205 ? -18.652 2.342 0.770 1.00 82.75 205 THR A C 1
ATOM 1641 O O . THR A 1 205 ? -18.193 3.453 0.491 1.00 82.75 205 THR A O 1
ATOM 1644 N N . GLY A 1 206 ? -18.183 1.225 0.212 1.00 78.06 206 GLY A N 1
ATOM 1645 C CA . GLY A 1 206 ? -17.159 1.250 -0.828 1.00 78.06 206 GLY A CA 1
ATOM 1646 C C . GLY A 1 206 ? -16.625 -0.124 -1.219 1.00 78.06 206 GLY A C 1
ATOM 1647 O O . GLY A 1 206 ? -16.784 -1.108 -0.501 1.00 78.06 206 GLY A O 1
ATOM 1648 N N . SER A 1 207 ? -16.006 -0.198 -2.399 1.00 79.19 207 SER A N 1
ATOM 1649 C CA . SER A 1 207 ? -15.444 -1.439 -2.947 1.00 79.19 207 SER A CA 1
ATOM 1650 C C . SER A 1 207 ? -13.978 -1.665 -2.569 1.00 79.19 207 SER A C 1
ATOM 1652 O O . SER A 1 207 ? -13.433 -2.734 -2.859 1.00 79.19 207 SER A O 1
ATOM 1654 N N . SER A 1 208 ? -13.321 -0.688 -1.932 1.00 88.75 208 SER A N 1
ATOM 1655 C CA . SER A 1 208 ? -11.921 -0.834 -1.534 1.00 88.75 208 SER A CA 1
ATOM 1656 C C . SER A 1 208 ? -11.762 -1.817 -0.371 1.00 88.75 208 SER A C 1
ATOM 1658 O O . SER A 1 208 ? -12.679 -2.045 0.419 1.00 88.75 208 SER A O 1
ATOM 1660 N N . ILE A 1 209 ? -10.574 -2.418 -0.246 1.00 89.94 209 ILE A N 1
ATOM 1661 C CA . ILE A 1 209 ? -10.279 -3.341 0.860 1.00 89.94 209 ILE A CA 1
ATOM 1662 C C . ILE A 1 209 ? -10.423 -2.616 2.200 1.00 89.94 209 ILE A C 1
ATOM 1664 O O . ILE A 1 209 ? -10.999 -3.172 3.127 1.00 89.94 209 ILE A O 1
ATOM 1668 N N . ILE A 1 210 ? -9.926 -1.380 2.296 1.00 92.31 210 ILE A N 1
ATOM 1669 C CA . ILE A 1 210 ? -9.959 -0.624 3.547 1.00 92.31 210 ILE A CA 1
ATOM 1670 C C . ILE A 1 210 ? -11.387 -0.285 3.987 1.00 92.31 210 ILE A C 1
ATOM 1672 O O . ILE A 1 210 ? -11.716 -0.508 5.144 1.00 92.31 210 ILE A O 1
ATOM 1676 N N . GLU A 1 211 ? -12.256 0.164 3.078 1.00 92.19 211 GLU A N 1
ATOM 1677 C CA . GLU A 1 211 ? -13.656 0.468 3.410 1.00 92.19 211 GLU A CA 1
ATOM 1678 C C . GLU A 1 211 ? -14.400 -0.794 3.875 1.00 92.19 211 GLU A C 1
ATOM 1680 O O . GLU A 1 211 ? -15.044 -0.765 4.920 1.00 92.19 211 GLU A O 1
ATOM 1685 N N . ARG A 1 212 ? -14.239 -1.921 3.162 1.00 91.38 212 ARG A N 1
ATOM 1686 C CA . ARG A 1 212 ? -14.883 -3.203 3.512 1.00 91.38 212 ARG A CA 1
ATOM 1687 C C . ARG A 1 212 ? -14.446 -3.763 4.862 1.00 91.38 212 ARG A C 1
ATOM 1689 O O . ARG A 1 212 ? -15.241 -4.377 5.557 1.00 91.38 212 ARG A O 1
ATOM 1696 N N . GLU A 1 213 ? -13.169 -3.636 5.208 1.00 92.00 213 GLU A N 1
ATOM 1697 C CA . GLU A 1 213 ? -12.675 -4.189 6.470 1.00 92.00 213 GLU A CA 1
ATOM 1698 C C . GLU A 1 213 ? -13.031 -3.253 7.641 1.00 92.00 213 GLU A C 1
ATOM 1700 O O . GLU A 1 213 ? -13.485 -3.727 8.678 1.00 92.00 213 GLU A O 1
ATOM 1705 N N . PHE A 1 214 ? -12.920 -1.926 7.484 1.00 94.00 214 PHE A N 1
ATOM 1706 C CA . PHE A 1 214 ? -13.285 -0.982 8.552 1.00 94.00 214 PHE A CA 1
ATOM 1707 C C . PHE A 1 214 ? -14.800 -0.863 8.785 1.00 94.00 214 PHE A C 1
ATOM 1709 O O . PHE A 1 214 ? -15.195 -0.509 9.899 1.00 94.00 214 PHE A O 1
ATOM 1716 N N . SER A 1 215 ? -15.652 -1.207 7.808 1.00 94.12 215 SER A N 1
ATOM 1717 C CA . SER A 1 215 ? -17.107 -1.271 8.027 1.00 94.12 215 SER A CA 1
ATOM 1718 C C . SER A 1 215 ? -17.464 -2.208 9.182 1.00 94.12 215 SER A C 1
ATOM 1720 O O . SER A 1 215 ? -18.310 -1.858 9.993 1.00 94.12 215 SER A O 1
ATOM 1722 N N . ARG A 1 216 ? -16.720 -3.312 9.367 1.00 92.50 216 ARG A N 1
ATOM 1723 C CA . ARG A 1 216 ? -16.897 -4.238 10.500 1.00 92.50 216 ARG A CA 1
ATOM 1724 C C . ARG A 1 216 ? -16.792 -3.543 11.858 1.00 92.50 216 ARG A C 1
ATOM 1726 O O . ARG A 1 216 ? -17.565 -3.847 12.760 1.00 92.50 216 ARG A O 1
ATOM 1733 N N . ILE A 1 217 ? -15.841 -2.617 12.014 1.00 93.75 217 ILE A N 1
ATOM 1734 C CA . ILE A 1 217 ? -15.656 -1.865 13.267 1.00 93.75 217 ILE A CA 1
ATOM 1735 C C . ILE A 1 217 ? -16.859 -0.955 13.502 1.00 93.75 217 ILE A C 1
ATOM 1737 O O . ILE A 1 217 ? -17.389 -0.906 14.611 1.00 93.75 217 ILE A O 1
ATOM 1741 N N . ARG A 1 218 ? -17.314 -0.270 12.449 1.00 94.25 218 ARG A N 1
ATOM 1742 C CA . ARG A 1 218 ? -18.489 0.604 12.499 1.00 94.25 218 ARG A CA 1
ATOM 1743 C C . ARG A 1 218 ? -19.763 -0.179 12.818 1.00 94.25 218 ARG A C 1
ATOM 1745 O O . ARG A 1 218 ? -20.532 0.264 13.661 1.00 94.25 218 ARG A O 1
ATOM 1752 N N . ASP A 1 219 ? -19.960 -1.343 12.211 1.00 93.12 219 ASP A N 1
ATOM 1753 C CA . ASP A 1 219 ? -21.151 -2.174 12.414 1.00 93.12 219 ASP A CA 1
ATOM 1754 C C . ASP A 1 219 ? -21.195 -2.770 13.831 1.00 93.12 219 ASP A C 1
ATOM 1756 O O . ASP A 1 219 ? -22.258 -2.822 14.449 1.00 93.12 219 ASP A O 1
ATOM 1760 N N . ILE A 1 220 ? -20.037 -3.136 14.395 1.00 92.06 220 ILE A N 1
ATOM 1761 C CA . ILE A 1 220 ? -19.923 -3.547 15.805 1.00 92.06 220 ILE A CA 1
ATOM 1762 C C . ILE A 1 220 ? -20.179 -2.364 16.749 1.00 92.06 220 ILE A C 1
ATOM 1764 O O . ILE A 1 220 ? -20.878 -2.506 17.748 1.00 92.06 220 ILE A O 1
ATOM 1768 N N . ALA A 1 221 ? -19.657 -1.176 16.440 1.00 92.38 221 ALA A N 1
ATOM 1769 C CA . ALA A 1 221 ? -19.925 0.016 17.241 1.00 92.38 221 ALA A CA 1
ATOM 1770 C C . ALA A 1 221 ? -21.409 0.417 17.210 1.00 92.38 221 ALA A C 1
ATOM 1772 O O . ALA A 1 221 ? -21.961 0.779 18.249 1.00 92.38 221 ALA A O 1
ATOM 1773 N N . TYR A 1 222 ? -22.063 0.296 16.051 1.00 92.56 222 TYR A N 1
ATOM 1774 C CA . TYR A 1 222 ? -23.498 0.533 15.891 1.00 92.56 222 TYR A CA 1
ATOM 1775 C C . TYR A 1 222 ? -24.334 -0.482 16.680 1.00 92.56 222 TYR A C 1
ATOM 1777 O O . TYR A 1 222 ? -25.267 -0.086 17.373 1.00 92.56 222 TYR A O 1
ATOM 1785 N N . SER A 1 223 ? -23.988 -1.774 16.623 1.00 90.25 223 SER A N 1
ATOM 1786 C CA . SER A 1 223 ? -24.744 -2.824 17.319 1.00 90.25 223 SER A CA 1
ATOM 1787 C C . SER A 1 223 ? -24.630 -2.742 18.841 1.00 90.25 223 SER A C 1
ATOM 1789 O O . SER A 1 223 ? -25.609 -2.999 19.539 1.00 90.25 223 SER A O 1
ATOM 1791 N N . ILE A 1 224 ? -23.465 -2.347 19.363 1.00 89.62 224 ILE A N 1
ATOM 1792 C CA . ILE A 1 224 ? -23.268 -2.121 20.801 1.00 89.62 224 ILE A CA 1
ATOM 1793 C C . ILE A 1 224 ? -23.982 -0.840 21.251 1.00 89.62 224 ILE A C 1
ATOM 1795 O O . ILE A 1 224 ? -24.523 -0.797 22.354 1.00 89.62 224 ILE A O 1
ATOM 1799 N N . GLY A 1 225 ? -23.962 0.221 20.437 1.00 82.94 225 GLY A N 1
ATOM 1800 C CA . GLY A 1 225 ? -24.715 1.461 20.668 1.00 82.94 225 GLY A CA 1
ATOM 1801 C C . GLY A 1 225 ? -24.286 2.293 21.888 1.00 82.94 225 GLY A C 1
ATOM 1802 O O . GLY A 1 225 ? -24.818 3.377 22.112 1.00 82.94 225 GLY A O 1
ATOM 1803 N N . ALA A 1 226 ? -23.321 1.825 22.684 1.00 87.50 226 ALA A N 1
ATOM 1804 C CA . ALA A 1 226 ? -22.841 2.529 23.867 1.00 87.50 226 ALA A CA 1
ATOM 1805 C C . ALA A 1 226 ? -21.939 3.718 23.469 1.00 87.50 226 ALA A C 1
ATOM 1807 O O . ALA A 1 226 ? -20.875 3.490 22.881 1.00 87.50 226 ALA A O 1
ATOM 1808 N N . PRO A 1 227 ? -22.268 4.974 23.846 1.00 87.00 227 PRO A N 1
ATOM 1809 C CA . PRO A 1 227 ? -21.503 6.162 23.437 1.00 87.00 227 PRO A CA 1
ATOM 1810 C C . PRO A 1 227 ? -20.012 6.084 23.780 1.00 87.00 227 PRO A C 1
ATOM 1812 O O . PRO A 1 227 ? -19.144 6.522 23.022 1.00 87.00 227 PRO A O 1
ATOM 1815 N N . TYR A 1 228 ? -19.700 5.470 24.920 1.00 88.12 228 TYR A N 1
ATOM 1816 C CA . TYR A 1 228 ? -18.332 5.293 25.382 1.00 88.12 228 TYR A CA 1
ATOM 1817 C C . TYR A 1 228 ? -17.536 4.296 24.520 1.00 88.12 228 TYR A C 1
ATOM 1819 O O . TYR A 1 228 ? -16.381 4.554 24.184 1.00 88.12 228 TYR A O 1
ATOM 1827 N N . PHE A 1 229 ? -18.166 3.198 24.085 1.00 91.56 229 PHE A N 1
ATOM 1828 C CA . PHE A 1 229 ? -17.554 2.243 23.157 1.00 91.56 229 PHE A CA 1
ATOM 1829 C C . PHE A 1 229 ? -17.299 2.880 21.791 1.00 91.56 229 PHE A C 1
ATOM 1831 O O . PHE A 1 229 ? -16.208 2.751 21.240 1.00 91.56 229 PHE A O 1
ATOM 1838 N N . VAL A 1 230 ? -18.281 3.623 21.277 1.00 93.12 230 VAL A N 1
ATOM 1839 C CA . VAL A 1 230 ? -18.166 4.343 20.005 1.00 93.12 230 VAL A CA 1
ATOM 1840 C C . VAL A 1 230 ? -16.999 5.333 20.040 1.00 93.12 230 VAL A C 1
ATOM 1842 O O . VAL A 1 230 ? -16.184 5.359 19.122 1.00 93.12 230 VAL A O 1
ATOM 1845 N N . THR A 1 231 ? -16.867 6.104 21.123 1.00 92.44 231 THR A N 1
ATOM 1846 C CA . THR A 1 231 ? -15.778 7.084 21.285 1.00 92.44 231 THR A CA 1
ATOM 1847 C C . THR A 1 231 ? -14.404 6.402 21.300 1.00 92.44 231 THR A C 1
ATOM 1849 O O . THR A 1 231 ? -13.448 6.900 20.703 1.00 92.44 231 THR A O 1
ATOM 1852 N N . ARG A 1 232 ? -14.294 5.223 21.925 1.00 94.38 232 ARG A N 1
ATOM 1853 C CA . ARG A 1 232 ? -13.072 4.404 21.896 1.00 94.38 232 ARG A CA 1
ATOM 1854 C C . ARG A 1 232 ? -12.776 3.864 20.508 1.00 94.38 232 ARG A C 1
ATOM 1856 O O . ARG A 1 232 ? -11.642 3.982 20.053 1.00 94.38 232 ARG A O 1
ATOM 1863 N N . ALA A 1 233 ? -13.781 3.318 19.828 1.00 94.75 233 ALA A N 1
ATOM 1864 C CA . ALA A 1 233 ? -13.645 2.830 18.462 1.00 94.75 233 ALA A CA 1
ATOM 1865 C C . ALA A 1 233 ? -13.157 3.948 17.533 1.00 94.75 233 ALA A C 1
ATOM 1867 O O . ALA A 1 233 ? -12.182 3.754 16.811 1.00 94.75 233 ALA A O 1
ATOM 1868 N N . ALA A 1 234 ? -13.752 5.139 17.632 1.00 94.00 234 ALA A N 1
ATOM 1869 C CA . ALA A 1 234 ? -13.308 6.318 16.902 1.00 94.00 234 ALA A CA 1
ATOM 1870 C C . ALA A 1 234 ? -11.851 6.681 17.232 1.00 94.00 234 ALA A C 1
ATOM 1872 O O . ALA A 1 234 ? -11.038 6.805 16.326 1.00 94.00 234 ALA A O 1
ATOM 1873 N N . ARG A 1 235 ? -11.456 6.756 18.509 1.00 94.75 235 ARG A N 1
ATOM 1874 C CA . ARG A 1 235 ? -10.061 7.068 18.881 1.00 94.75 235 ARG A CA 1
ATOM 1875 C C . ARG A 1 235 ? -9.051 6.069 18.302 1.00 94.75 235 ARG A C 1
ATOM 1877 O O . ARG A 1 235 ? -8.000 6.480 17.811 1.00 94.75 235 ARG A O 1
ATOM 1884 N N . VAL A 1 236 ? -9.343 4.768 18.360 1.00 95.56 236 VAL A N 1
ATOM 1885 C CA . VAL A 1 236 ? -8.434 3.740 17.821 1.00 95.56 236 VAL A CA 1
ATOM 1886 C C . VAL A 1 236 ? -8.367 3.828 16.297 1.00 95.56 236 VAL A C 1
ATOM 1888 O O . VAL A 1 236 ? -7.278 3.829 15.726 1.00 95.56 236 VAL A O 1
ATOM 1891 N N . VAL A 1 237 ? -9.515 3.954 15.628 1.00 95.50 237 VAL A N 1
ATOM 1892 C CA . VAL A 1 237 ? -9.578 4.072 14.166 1.00 95.50 237 VAL A CA 1
ATOM 1893 C C . VAL A 1 237 ? -8.890 5.351 13.678 1.00 95.50 237 VAL A C 1
ATOM 1895 O O . VAL A 1 237 ? -8.273 5.321 12.617 1.00 95.50 237 VAL A O 1
ATOM 1898 N N . ASP A 1 238 ? -8.924 6.441 14.444 1.00 94.50 238 ASP A N 1
ATOM 1899 C CA . ASP A 1 238 ? -8.319 7.722 14.065 1.00 94.50 238 ASP A CA 1
ATOM 1900 C C . ASP A 1 238 ? -6.807 7.610 14.022 1.00 94.50 238 ASP A C 1
ATOM 1902 O O . ASP A 1 238 ? -6.178 7.900 13.002 1.00 94.50 238 ASP A O 1
ATOM 1906 N N . SER A 1 239 ? -6.240 7.030 15.081 1.00 93.00 239 SER A N 1
ATOM 1907 C CA . SER A 1 239 ? -4.823 6.689 15.122 1.00 93.00 239 SER A CA 1
ATOM 1908 C C . SER A 1 239 ? -4.423 5.828 13.921 1.00 93.00 239 SER A C 1
ATOM 1910 O O . SER A 1 239 ? -3.440 6.114 13.241 1.00 93.00 239 SER A O 1
ATOM 1912 N N . LEU A 1 240 ? -5.219 4.815 13.572 1.00 94.25 240 LEU A N 1
ATOM 1913 C CA . LEU A 1 240 ? -4.926 3.944 12.432 1.00 94.25 240 LEU A CA 1
ATOM 1914 C C . LEU A 1 240 ? -5.003 4.662 11.085 1.00 94.25 240 LEU A C 1
ATOM 1916 O O . LEU A 1 240 ? -4.108 4.502 10.253 1.00 94.25 240 LEU A O 1
ATOM 1920 N N . VAL A 1 241 ? -6.047 5.461 10.861 1.00 94.50 241 VAL A N 1
ATOM 1921 C CA . VAL A 1 241 ? -6.205 6.268 9.646 1.00 94.50 241 VAL A CA 1
ATOM 1922 C C . VAL A 1 241 ? -5.033 7.239 9.506 1.00 94.50 241 VAL A C 1
ATOM 1924 O O . VAL A 1 241 ? -4.456 7.347 8.419 1.00 94.50 241 VAL A O 1
ATOM 1927 N N . PHE A 1 242 ? -4.623 7.884 10.599 1.00 93.44 242 PHE A N 1
ATOM 1928 C CA . PHE A 1 242 ? -3.446 8.743 10.633 1.00 93.44 242 PHE A CA 1
ATOM 1929 C C . PHE A 1 242 ? -2.173 7.979 10.244 1.00 93.44 242 PHE A C 1
ATOM 1931 O O . PHE A 1 242 ? -1.472 8.389 9.315 1.00 93.44 242 PHE A O 1
ATOM 1938 N N . GLN A 1 243 ? -1.900 6.833 10.877 1.00 91.88 243 GLN A N 1
ATOM 1939 C CA . GLN A 1 243 ? -0.710 6.020 10.595 1.00 91.88 243 GLN A CA 1
ATOM 1940 C C . GLN A 1 243 ? -0.673 5.542 9.133 1.00 91.88 243 GLN A C 1
ATOM 1942 O O . GLN A 1 243 ? 0.385 5.567 8.501 1.00 91.88 243 GLN A O 1
ATOM 1947 N N . ILE A 1 244 ? -1.822 5.175 8.551 1.00 92.56 244 ILE A N 1
ATOM 1948 C CA . ILE A 1 244 ? -1.937 4.790 7.134 1.00 92.56 244 ILE A CA 1
ATOM 1949 C C . ILE A 1 244 ? -1.603 5.966 6.207 1.00 92.56 244 ILE A C 1
ATOM 1951 O O . ILE A 1 244 ? -0.877 5.788 5.226 1.00 92.56 244 ILE A O 1
ATOM 1955 N N . ARG A 1 245 ? -2.094 7.176 6.509 1.00 92.69 245 ARG A N 1
ATOM 1956 C CA . ARG A 1 245 ? -1.788 8.382 5.718 1.00 92.69 245 ARG A CA 1
ATOM 1957 C C . ARG A 1 245 ? -0.310 8.752 5.805 1.00 92.69 245 ARG A C 1
ATOM 1959 O O . ARG A 1 245 ? 0.290 9.064 4.778 1.00 92.69 245 ARG A O 1
ATOM 1966 N N . VAL A 1 246 ? 0.285 8.672 6.996 1.00 91.94 246 VAL A N 1
ATOM 1967 C CA . VAL A 1 246 ? 1.726 8.901 7.197 1.00 91.94 246 VAL A CA 1
ATOM 1968 C C . VAL A 1 246 ? 2.544 7.880 6.411 1.00 91.94 246 VAL A C 1
ATOM 1970 O O . VAL A 1 246 ? 3.422 8.270 5.649 1.00 91.94 246 VAL A O 1
ATOM 1973 N N . MET A 1 247 ? 2.209 6.592 6.511 1.00 90.94 247 MET A N 1
ATOM 1974 C CA . MET A 1 247 ? 2.879 5.538 5.750 1.00 90.94 247 MET A CA 1
ATOM 1975 C C . MET A 1 247 ? 2.792 5.781 4.238 1.00 90.94 247 MET A C 1
ATOM 1977 O O . MET A 1 247 ? 3.785 5.639 3.530 1.00 90.94 247 MET A O 1
ATOM 1981 N N . PHE A 1 248 ? 1.621 6.173 3.727 1.00 92.06 248 PHE A N 1
ATOM 1982 C CA . PHE A 1 248 ? 1.472 6.499 2.311 1.00 92.06 248 PHE A CA 1
ATOM 1983 C C . PHE A 1 248 ? 2.313 7.715 1.901 1.00 92.06 248 PHE A C 1
ATOM 1985 O O . PHE A 1 248 ? 2.957 7.688 0.855 1.00 92.06 248 PHE A O 1
ATOM 1992 N N . ARG A 1 249 ? 2.352 8.768 2.725 1.00 92.25 249 ARG A N 1
ATOM 1993 C CA . ARG A 1 249 ? 3.204 9.938 2.479 1.00 92.25 249 ARG A CA 1
ATOM 1994 C C . ARG A 1 249 ? 4.678 9.540 2.402 1.00 92.25 249 ARG A C 1
ATOM 1996 O O . ARG A 1 249 ? 5.353 9.942 1.460 1.00 92.25 249 ARG A O 1
ATOM 2003 N N . ASP A 1 250 ? 5.156 8.737 3.347 1.00 91.12 250 ASP A N 1
ATOM 2004 C CA . ASP A 1 250 ? 6.545 8.273 3.379 1.00 91.12 250 ASP A CA 1
ATOM 2005 C C . ASP A 1 250 ? 6.864 7.435 2.122 1.00 91.12 250 ASP A C 1
ATOM 2007 O O . ASP A 1 250 ? 7.872 7.668 1.456 1.00 91.12 250 ASP A O 1
ATOM 2011 N N . ASN A 1 251 ? 5.955 6.540 1.713 1.00 91.25 251 ASN A N 1
ATOM 2012 C CA . ASN A 1 251 ? 6.067 5.785 0.458 1.00 91.25 251 ASN A CA 1
ATOM 2013 C C . ASN A 1 251 ? 6.178 6.696 -0.777 1.00 91.25 251 ASN A C 1
ATOM 2015 O O . ASN A 1 251 ? 6.975 6.424 -1.673 1.00 91.25 251 ASN A O 1
ATOM 2019 N N . VAL A 1 252 ? 5.379 7.768 -0.844 1.00 91.88 252 VAL A N 1
ATOM 2020 C CA . VAL A 1 252 ? 5.437 8.745 -1.944 1.00 91.88 252 VAL A CA 1
ATOM 2021 C C . VAL A 1 252 ? 6.784 9.460 -1.956 1.00 91.88 252 VAL A C 1
ATOM 2023 O O . VAL A 1 252 ? 7.414 9.533 -3.008 1.00 91.88 252 VAL A O 1
ATOM 2026 N N . VAL A 1 253 ? 7.250 9.944 -0.801 1.00 91.94 253 VAL A N 1
ATOM 2027 C CA . VAL A 1 253 ? 8.538 10.641 -0.681 1.00 91.94 253 VAL A CA 1
ATOM 2028 C C . VAL A 1 253 ? 9.681 9.739 -1.142 1.00 91.94 253 VAL A C 1
ATOM 2030 O O . VAL A 1 253 ? 10.426 10.120 -2.041 1.00 91.94 253 VAL A O 1
ATOM 2033 N N . TYR A 1 254 ? 9.795 8.525 -0.598 1.00 90.50 254 TYR A N 1
ATOM 2034 C CA . TYR A 1 254 ? 10.870 7.607 -0.983 1.00 90.50 254 TYR A CA 1
ATOM 2035 C C . TYR A 1 254 ? 10.751 7.146 -2.435 1.00 90.50 254 TYR A C 1
ATOM 2037 O O . TYR A 1 254 ? 11.756 7.071 -3.140 1.00 90.50 254 TYR A O 1
ATOM 2045 N N . GLY A 1 255 ? 9.531 6.888 -2.910 1.00 89.56 255 GLY A N 1
ATOM 2046 C CA . GLY A 1 255 ? 9.283 6.485 -4.289 1.00 89.56 255 GLY A CA 1
ATOM 2047 C C . GLY A 1 255 ? 9.719 7.543 -5.301 1.00 89.56 255 GLY A C 1
ATOM 2048 O O . GLY A 1 255 ? 10.354 7.197 -6.292 1.00 89.56 255 GLY A O 1
ATOM 2049 N N . LEU A 1 256 ? 9.449 8.826 -5.037 1.00 89.19 256 LEU A N 1
ATOM 2050 C CA . LEU A 1 256 ? 9.833 9.938 -5.916 1.00 89.19 256 LEU A CA 1
ATOM 2051 C C . LEU A 1 256 ? 11.344 10.216 -5.951 1.00 89.19 256 LEU A C 1
ATOM 2053 O O . LEU A 1 256 ? 11.821 10.787 -6.930 1.00 89.19 256 LEU A O 1
ATOM 2057 N N . LEU A 1 257 ? 12.107 9.791 -4.939 1.00 89.44 257 LEU A N 1
ATOM 2058 C CA . LEU A 1 257 ? 13.568 9.942 -4.926 1.00 89.44 257 LEU A CA 1
ATOM 2059 C C . LEU A 1 257 ? 14.283 8.926 -5.832 1.00 89.44 257 LEU A C 1
ATOM 2061 O O . LEU A 1 257 ? 15.349 9.225 -6.365 1.00 89.44 257 LEU A O 1
ATOM 2065 N N . ILE A 1 258 ? 13.689 7.751 -6.066 1.00 86.88 258 ILE A N 1
ATOM 2066 C CA . ILE A 1 258 ? 14.264 6.710 -6.937 1.00 86.88 258 ILE A CA 1
ATOM 2067 C C . ILE A 1 258 ? 14.479 7.209 -8.388 1.00 86.88 258 ILE A C 1
ATOM 2069 O O . ILE A 1 258 ? 15.601 7.076 -8.883 1.00 86.88 258 ILE A O 1
ATOM 2073 N N . PRO A 1 259 ? 13.485 7.817 -9.078 1.00 84.38 259 PRO A N 1
ATOM 2074 C CA . PRO A 1 259 ? 13.685 8.370 -10.418 1.00 84.38 259 PRO A CA 1
ATOM 2075 C C . PRO A 1 259 ? 14.789 9.422 -10.493 1.00 84.38 259 PRO A C 1
ATOM 2077 O O . PRO A 1 259 ? 15.488 9.484 -11.498 1.00 84.38 259 PRO A O 1
ATOM 2080 N N . ILE A 1 260 ? 14.958 10.243 -9.451 1.00 84.12 260 ILE A N 1
ATOM 2081 C CA . ILE A 1 260 ? 15.972 11.307 -9.430 1.00 84.12 260 ILE A CA 1
ATOM 2082 C C . ILE A 1 260 ? 17.374 10.701 -9.533 1.00 84.12 260 ILE A C 1
ATOM 2084 O O . ILE A 1 260 ? 18.180 11.170 -10.334 1.00 84.12 260 ILE A O 1
ATOM 2088 N N . ASN A 1 261 ? 17.641 9.623 -8.790 1.00 78.81 261 ASN A N 1
ATOM 2089 C CA . ASN A 1 261 ? 18.921 8.916 -8.860 1.00 78.81 261 ASN A CA 1
ATOM 2090 C C . ASN A 1 261 ? 19.180 8.347 -10.261 1.00 78.81 261 ASN A C 1
ATOM 2092 O O . ASN A 1 261 ? 20.287 8.464 -10.782 1.00 78.81 261 ASN A O 1
ATOM 2096 N N . TYR A 1 262 ? 18.152 7.774 -10.892 1.00 78.88 262 TYR A N 1
ATOM 2097 C CA . TYR A 1 262 ? 18.260 7.247 -12.252 1.00 78.88 262 TYR A CA 1
ATOM 2098 C C . TYR A 1 262 ? 18.528 8.354 -13.280 1.00 78.88 262 TYR A C 1
ATOM 2100 O O . TYR A 1 262 ? 19.423 8.230 -14.110 1.00 78.88 262 TYR A O 1
ATOM 2108 N N . ILE A 1 263 ? 17.802 9.473 -13.205 1.00 79.31 263 ILE A N 1
ATOM 2109 C CA . ILE A 1 263 ? 18.019 10.619 -14.097 1.00 79.31 263 ILE A CA 1
ATOM 2110 C C . ILE A 1 263 ? 19.439 11.175 -13.921 1.00 79.31 263 ILE A C 1
ATOM 2112 O O . ILE A 1 263 ? 20.107 11.453 -14.914 1.00 79.31 263 ILE A O 1
ATOM 2116 N N . ALA A 1 264 ? 19.930 11.283 -12.683 1.00 79.12 264 ALA A N 1
ATOM 2117 C CA . ALA A 1 264 ? 21.287 11.746 -12.404 1.00 79.12 264 ALA A CA 1
ATOM 2118 C C . ALA A 1 264 ? 22.361 10.842 -13.036 1.00 79.12 264 ALA A C 1
ATOM 2120 O O . ALA A 1 264 ? 23.321 11.355 -13.609 1.00 79.12 264 ALA A O 1
ATOM 2121 N N . LEU A 1 265 ? 22.179 9.516 -12.999 1.00 77.25 265 LEU A N 1
ATOM 2122 C CA . LEU A 1 265 ? 23.045 8.572 -13.712 1.00 77.25 265 LEU A CA 1
ATOM 2123 C C . LEU A 1 265 ? 23.042 8.835 -15.218 1.00 77.25 265 LEU A C 1
ATOM 2125 O O . LEU A 1 265 ? 24.103 8.913 -15.833 1.00 77.25 265 LEU A O 1
ATOM 2129 N N . ILE A 1 266 ? 21.859 8.984 -15.812 1.00 76.12 266 ILE A N 1
ATOM 2130 C CA . ILE A 1 266 ? 21.723 9.221 -17.250 1.00 76.12 266 ILE A CA 1
ATOM 2131 C C . ILE A 1 266 ? 22.420 10.523 -17.669 1.00 76.12 266 ILE A C 1
ATOM 2133 O O . ILE A 1 266 ? 23.155 10.532 -18.657 1.00 76.12 266 ILE A O 1
ATOM 2137 N N . GLU A 1 267 ? 22.246 11.609 -16.916 1.00 76.00 267 GLU A N 1
ATOM 2138 C CA . GLU A 1 267 ? 22.931 12.882 -17.179 1.00 76.00 267 GLU A CA 1
ATOM 2139 C C . GLU A 1 267 ? 24.450 12.784 -16.975 1.00 76.00 267 GLU A C 1
ATOM 2141 O O . GLU A 1 267 ? 25.220 13.321 -17.774 1.00 76.00 267 GLU A O 1
ATOM 2146 N N . PHE A 1 268 ? 24.907 12.034 -15.969 1.00 75.94 268 PHE A N 1
ATOM 2147 C CA . PHE A 1 268 ? 26.330 11.759 -15.776 1.00 75.94 268 PHE A CA 1
ATOM 2148 C C . PHE A 1 268 ? 26.933 11.003 -16.970 1.00 75.94 268 PHE A C 1
ATOM 2150 O O . PHE A 1 268 ? 27.969 11.406 -17.500 1.00 75.94 268 PHE A O 1
ATOM 2157 N N . LEU A 1 269 ? 26.258 9.958 -17.460 1.00 72.44 269 LEU A N 1
ATOM 2158 C CA . LEU A 1 269 ? 26.696 9.206 -18.639 1.00 72.44 269 LEU A CA 1
ATOM 2159 C C . LEU A 1 269 ? 26.758 10.092 -19.896 1.00 72.44 269 LEU A C 1
ATOM 2161 O O . LEU A 1 269 ? 27.707 9.985 -20.675 1.00 72.44 269 LEU A O 1
ATOM 2165 N N . LYS A 1 270 ? 25.799 11.012 -20.082 1.00 69.81 270 LYS A N 1
ATOM 2166 C CA . LYS A 1 270 ? 25.844 12.012 -21.169 1.00 69.81 270 LYS A CA 1
ATOM 2167 C C . LYS A 1 270 ? 27.053 12.929 -21.053 1.00 69.81 270 LYS A C 1
ATOM 2169 O O . LYS A 1 270 ? 27.755 13.138 -22.043 1.00 69.81 270 LYS A O 1
ATOM 2174 N N . PHE A 1 271 ? 27.301 13.466 -19.859 1.00 71.44 271 PHE A N 1
ATOM 2175 C CA . PHE A 1 271 ? 28.429 14.354 -19.601 1.00 71.44 271 PHE A CA 1
ATOM 2176 C C . PHE A 1 271 ? 29.762 13.675 -19.940 1.00 71.44 271 PHE A C 1
ATOM 2178 O O . PHE A 1 271 ? 30.555 14.229 -20.710 1.00 71.44 271 PHE A O 1
ATOM 2185 N N . ILE A 1 272 ? 29.969 12.450 -19.450 1.00 67.81 272 ILE A N 1
ATOM 2186 C CA . ILE A 1 272 ? 31.172 11.657 -19.729 1.00 67.81 272 ILE A CA 1
ATOM 2187 C C . ILE A 1 272 ? 31.325 11.400 -21.234 1.00 67.81 272 ILE A C 1
ATOM 2189 O O . ILE A 1 272 ? 32.381 11.700 -21.796 1.00 67.81 272 ILE A O 1
ATOM 2193 N N . ASN A 1 273 ? 30.265 10.955 -21.917 1.00 63.59 273 ASN A N 1
ATOM 2194 C CA . ASN A 1 273 ? 30.295 10.738 -23.367 1.00 63.59 273 ASN A CA 1
ATOM 2195 C C . ASN A 1 273 ? 30.649 12.016 -24.147 1.00 63.59 273 ASN A C 1
ATOM 2197 O O . ASN A 1 273 ? 31.449 11.966 -25.083 1.00 63.59 273 ASN A O 1
ATOM 2201 N N . SER A 1 274 ? 30.101 13.173 -23.762 1.00 63.25 274 SER A N 1
ATOM 2202 C CA . SER A 1 274 ? 30.370 14.454 -24.434 1.00 63.25 274 SER A CA 1
ATOM 2203 C C . SER A 1 274 ? 31.809 14.955 -24.238 1.00 63.25 274 SER A C 1
ATOM 2205 O O . SER A 1 274 ? 32.441 15.425 -25.181 1.00 63.25 274 SER A O 1
ATOM 2207 N N . THR A 1 275 ? 32.366 14.799 -23.036 1.00 63.25 275 THR A N 1
ATOM 2208 C CA . THR A 1 275 ? 33.705 15.308 -22.697 1.00 63.25 275 THR A CA 1
ATOM 2209 C C . THR A 1 275 ? 34.804 14.415 -23.278 1.00 63.25 275 THR A C 1
ATOM 2211 O O . THR A 1 2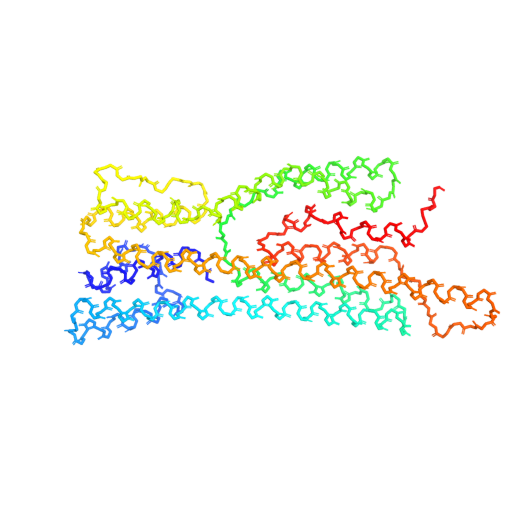75 ? 35.826 14.906 -23.764 1.00 63.25 275 THR A O 1
ATOM 2214 N N . ILE A 1 276 ? 34.583 13.097 -23.287 1.00 56.94 276 ILE A N 1
ATOM 2215 C CA . ILE A 1 276 ? 35.540 12.130 -23.834 1.00 56.94 276 ILE A CA 1
ATOM 2216 C C . ILE A 1 276 ? 35.513 12.124 -25.365 1.00 56.94 276 ILE A C 1
ATOM 2218 O O . ILE A 1 276 ? 36.567 12.088 -25.989 1.00 56.94 276 ILE A O 1
ATOM 2222 N N . SER A 1 277 ? 34.341 12.241 -25.999 1.00 53.69 277 SER A N 1
ATOM 2223 C CA . SER A 1 277 ? 34.267 12.391 -27.463 1.00 53.69 277 SER A CA 1
ATOM 2224 C C . SER A 1 277 ? 34.976 13.663 -27.948 1.00 53.69 277 SER A C 1
ATOM 2226 O O . SER A 1 277 ? 35.717 13.609 -28.928 1.00 53.69 277 SER A O 1
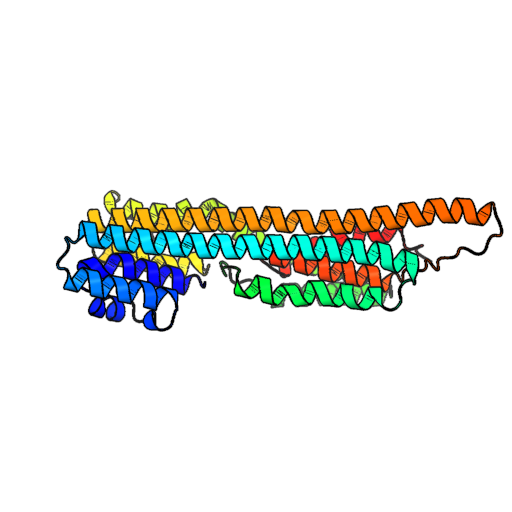ATOM 2228 N N . ALA A 1 278 ? 34.860 14.775 -27.216 1.00 49.88 278 ALA A N 1
ATOM 2229 C CA . ALA A 1 278 ? 35.588 16.008 -27.515 1.00 49.88 278 ALA A CA 1
ATOM 2230 C C . ALA A 1 278 ? 37.117 15.884 -27.335 1.00 49.88 278 ALA A C 1
ATOM 2232 O O . ALA A 1 278 ? 37.874 16.558 -28.032 1.00 49.88 278 ALA A O 1
ATOM 2233 N N . THR A 1 279 ? 37.596 15.023 -26.430 1.00 49.50 279 THR A N 1
ATOM 2234 C CA . THR A 1 279 ? 39.039 14.800 -26.203 1.00 49.50 279 THR A CA 1
ATOM 2235 C C . THR A 1 279 ? 39.632 13.720 -27.112 1.00 49.50 279 THR A C 1
ATOM 2237 O O . THR A 1 279 ? 40.756 13.889 -27.574 1.00 49.50 279 THR A O 1
ATOM 2240 N N . ALA A 1 280 ? 38.878 12.675 -27.465 1.00 48.78 280 ALA A N 1
ATOM 2241 C CA . ALA A 1 280 ? 39.292 11.624 -28.401 1.00 48.78 280 ALA A CA 1
ATOM 2242 C C . ALA A 1 280 ? 39.366 12.107 -29.864 1.00 48.78 280 ALA A C 1
ATOM 2244 O O . ALA A 1 280 ? 40.185 11.613 -30.634 1.00 48.78 280 ALA A O 1
ATOM 2245 N N . VAL A 1 281 ? 38.552 13.099 -30.254 1.00 48.62 281 VAL A N 1
ATOM 2246 C CA . VAL A 1 281 ? 38.667 13.762 -31.571 1.00 48.62 281 VAL A CA 1
ATOM 2247 C C . VAL A 1 281 ? 39.924 14.642 -31.652 1.00 48.62 281 VAL A C 1
ATOM 2249 O O . VAL A 1 281 ? 40.490 14.802 -32.730 1.00 48.62 281 VAL A O 1
ATOM 2252 N N . ASN A 1 282 ? 40.401 15.162 -30.517 1.00 45.28 282 ASN A N 1
ATOM 2253 C CA . ASN A 1 282 ? 41.563 16.053 -30.455 1.00 45.28 282 ASN A CA 1
ATOM 2254 C C . ASN A 1 282 ? 42.886 15.338 -30.132 1.00 45.28 282 ASN A C 1
ATOM 2256 O O . ASN A 1 282 ? 43.954 15.896 -30.374 1.00 45.28 282 ASN A O 1
ATOM 2260 N N . ALA A 1 283 ? 42.844 14.111 -29.613 1.00 47.59 283 ALA A N 1
ATOM 2261 C CA . ALA A 1 283 ? 44.028 13.315 -29.335 1.00 47.59 283 ALA A CA 1
ATOM 2262 C C . ALA A 1 283 ? 43.764 11.849 -29.691 1.00 47.59 283 ALA A C 1
ATOM 2264 O O . ALA A 1 283 ? 42.898 11.206 -29.103 1.00 47.59 283 ALA A O 1
ATOM 2265 N N . SER A 1 284 ? 44.545 11.305 -30.625 1.00 44.72 284 SER A N 1
ATOM 2266 C CA . SER A 1 284 ? 44.570 9.890 -31.018 1.00 44.72 284 SER A CA 1
ATOM 2267 C C . SER A 1 284 ? 45.157 8.992 -29.913 1.00 44.72 284 SER A C 1
ATOM 2269 O O . SER A 1 284 ? 46.117 8.254 -30.132 1.00 44.72 284 SER A O 1
ATOM 2271 N N . LEU A 1 285 ? 44.628 9.104 -28.697 1.00 47.06 285 LEU A N 1
ATOM 2272 C CA . LEU A 1 285 ? 44.955 8.279 -27.543 1.00 47.06 285 LEU A CA 1
ATOM 2273 C C . LEU A 1 285 ? 43.871 7.213 -27.405 1.00 47.06 285 LEU A C 1
ATOM 2275 O O . LEU A 1 285 ? 42.680 7.522 -27.364 1.00 47.06 285 LEU A O 1
ATOM 2279 N N . ALA A 1 286 ? 44.285 5.949 -27.325 1.00 46.25 286 ALA A N 1
ATOM 2280 C CA . ALA A 1 286 ? 43.389 4.865 -26.955 1.00 46.25 286 ALA A CA 1
ATOM 2281 C C . ALA A 1 286 ? 42.806 5.172 -25.566 1.00 46.25 286 ALA A C 1
ATOM 2283 O O . ALA A 1 286 ? 43.535 5.197 -24.574 1.00 46.25 286 ALA A O 1
ATOM 2284 N N . SER A 1 287 ? 41.502 5.450 -25.506 1.00 48.03 287 SER A N 1
ATOM 2285 C CA . SER A 1 287 ? 40.785 5.594 -24.240 1.00 48.03 287 SER A CA 1
ATOM 2286 C C . SER A 1 287 ? 40.972 4.303 -23.431 1.00 48.03 287 SER A C 1
ATOM 2288 O O . SER A 1 287 ? 40.659 3.234 -23.958 1.00 48.03 287 SER A O 1
ATOM 2290 N N . PRO A 1 288 ? 41.432 4.357 -22.165 1.00 46.41 288 PRO A N 1
ATOM 2291 C CA . PRO A 1 288 ? 41.564 3.169 -21.313 1.00 46.41 288 PRO A CA 1
ATOM 2292 C C . PRO A 1 288 ? 40.208 2.554 -20.926 1.00 46.41 288 PRO A C 1
ATOM 2294 O O . PRO A 1 288 ? 40.152 1.574 -20.192 1.00 46.41 288 PRO A O 1
ATOM 2297 N N . PHE A 1 289 ? 39.114 3.125 -21.423 1.00 48.31 289 PHE A N 1
ATOM 2298 C CA . PHE A 1 289 ? 37.749 2.801 -21.063 1.00 48.31 289 PHE A CA 1
ATOM 2299 C C . PHE A 1 289 ? 36.904 2.576 -22.326 1.00 48.31 289 PHE A C 1
ATOM 2301 O O . PHE A 1 289 ? 36.948 3.381 -23.266 1.00 48.31 289 PHE A O 1
ATOM 2308 N N . ASN A 1 290 ? 36.126 1.489 -22.338 1.00 47.00 290 ASN A N 1
ATOM 2309 C CA . ASN A 1 290 ? 35.247 1.098 -23.440 1.00 47.00 290 ASN A CA 1
ATOM 2310 C C . ASN A 1 290 ? 33.790 1.484 -23.115 1.00 47.00 290 ASN A C 1
ATOM 2312 O O . ASN A 1 290 ? 33.113 0.792 -22.359 1.00 47.00 290 ASN A O 1
ATOM 2316 N N . TYR A 1 291 ? 33.320 2.606 -23.669 1.00 51.62 291 TYR A N 1
ATOM 2317 C CA . TYR A 1 291 ? 32.092 3.300 -23.239 1.00 51.62 291 TYR A CA 1
ATOM 2318 C C . TYR A 1 291 ? 30.840 3.026 -24.087 1.00 51.62 291 TYR A C 1
ATOM 2320 O O . TYR A 1 291 ? 29.929 3.853 -24.151 1.00 51.62 291 TYR A O 1
ATOM 2328 N N . HIS A 1 292 ? 30.751 1.882 -24.764 1.00 54.75 292 HIS A N 1
ATOM 2329 C CA . HIS A 1 292 ? 29.528 1.559 -25.495 1.00 54.75 292 HIS A CA 1
ATOM 2330 C C . HIS A 1 292 ? 28.497 0.941 -24.548 1.00 54.75 292 HIS A C 1
ATOM 2332 O O . HIS A 1 292 ? 28.519 -0.266 -24.325 1.00 54.75 292 HIS A O 1
ATOM 2338 N N . VAL A 1 293 ? 27.607 1.762 -23.980 1.00 55.69 293 VAL A N 1
ATOM 2339 C CA . VAL A 1 293 ? 26.448 1.263 -23.227 1.00 55.69 293 VAL A CA 1
ATOM 2340 C C . VAL A 1 293 ? 25.347 0.879 -24.222 1.00 55.69 293 VAL A C 1
ATOM 2342 O O . VAL A 1 293 ? 24.825 1.757 -24.916 1.00 55.69 293 VAL A O 1
ATOM 2345 N N . PRO A 1 294 ? 24.966 -0.405 -24.328 1.00 61.91 294 PRO A N 1
ATOM 2346 C CA . PRO A 1 294 ? 23.885 -0.829 -25.199 1.00 61.91 294 PRO A CA 1
ATOM 2347 C C . PRO A 1 294 ? 22.575 -0.147 -24.797 1.00 61.91 294 PRO A C 1
ATOM 2349 O O . PRO A 1 294 ? 22.133 -0.220 -23.651 1.00 61.91 294 PRO A O 1
ATOM 2352 N N . SER A 1 295 ? 21.902 0.463 -25.770 1.00 64.50 295 SER A N 1
ATOM 2353 C CA . SER A 1 295 ? 20.611 1.141 -25.580 1.00 64.50 295 SER A CA 1
ATOM 2354 C C . SER A 1 295 ? 19.535 0.244 -24.953 1.00 64.50 295 SER A C 1
ATOM 2356 O O . SER A 1 295 ? 18.690 0.719 -24.200 1.00 64.50 295 SER A O 1
ATOM 2358 N N . ILE A 1 296 ? 19.597 -1.063 -25.215 1.00 68.06 296 ILE A N 1
ATOM 2359 C CA . ILE A 1 296 ? 18.701 -2.089 -24.659 1.00 68.06 296 ILE A CA 1
ATOM 2360 C C . ILE A 1 296 ? 18.860 -2.240 -23.138 1.00 68.06 296 ILE A C 1
ATOM 2362 O O . ILE A 1 296 ? 17.898 -2.572 -22.448 1.00 68.06 296 ILE A O 1
ATOM 2366 N N . ILE A 1 297 ? 20.047 -1.986 -22.595 1.00 68.81 297 ILE A N 1
ATOM 2367 C CA . ILE A 1 297 ? 20.327 -2.199 -21.173 1.00 68.81 297 ILE A CA 1
ATOM 2368 C C . ILE A 1 297 ? 19.835 -1.016 -20.354 1.00 68.81 297 ILE A C 1
ATOM 2370 O O . ILE A 1 297 ? 19.127 -1.199 -19.366 1.00 68.81 297 ILE A O 1
ATOM 2374 N N . LEU A 1 298 ? 20.108 0.203 -20.817 1.00 73.00 298 LEU A N 1
ATOM 2375 C CA . LEU A 1 298 ? 19.545 1.397 -20.195 1.00 73.00 298 LEU A CA 1
ATOM 2376 C C . LEU A 1 298 ? 18.011 1.389 -20.240 1.00 73.00 298 LEU A C 1
ATOM 2378 O O . LEU A 1 298 ? 17.358 1.826 -19.294 1.00 73.00 298 LEU A O 1
ATOM 2382 N N . LEU A 1 299 ? 17.445 0.832 -21.315 1.00 76.31 299 LEU A N 1
ATOM 2383 C CA . LEU A 1 299 ? 16.017 0.568 -21.447 1.00 76.31 299 LEU A CA 1
ATOM 2384 C C . LEU A 1 299 ? 15.532 -0.413 -20.373 1.00 76.31 299 LEU A C 1
ATOM 2386 O O . LEU A 1 299 ? 14.551 -0.126 -19.696 1.00 76.31 299 LEU A O 1
ATOM 2390 N N . ALA A 1 300 ? 16.229 -1.531 -20.159 1.00 77.94 300 ALA A N 1
ATOM 2391 C CA . ALA A 1 300 ? 15.894 -2.481 -19.100 1.00 77.94 300 ALA A CA 1
ATOM 2392 C C . ALA A 1 300 ? 15.997 -1.857 -17.695 1.00 77.94 300 ALA A C 1
ATOM 2394 O O . ALA A 1 300 ? 15.095 -2.047 -16.883 1.00 77.94 300 ALA A O 1
ATOM 2395 N N . SER A 1 301 ? 17.029 -1.053 -17.432 1.00 78.44 301 SER A N 1
ATOM 2396 C CA . SER A 1 301 ? 17.187 -0.305 -16.177 1.00 78.44 301 SER A CA 1
ATOM 2397 C C . SER A 1 301 ? 16.055 0.713 -15.960 1.00 78.44 301 SER A C 1
ATOM 2399 O O . SER A 1 301 ? 15.497 0.799 -14.863 1.00 78.44 301 SER A O 1
ATOM 2401 N N . ALA A 1 302 ? 15.615 1.415 -17.013 1.00 81.19 302 ALA A N 1
ATOM 2402 C CA . ALA A 1 302 ? 14.439 2.288 -16.953 1.00 81.19 302 ALA A CA 1
ATOM 2403 C C . ALA A 1 302 ? 13.170 1.513 -16.566 1.00 81.19 302 ALA A C 1
ATOM 2405 O O . ALA A 1 302 ? 12.413 1.965 -15.706 1.00 81.19 302 ALA A O 1
ATOM 2406 N N . LEU A 1 303 ? 12.941 0.341 -17.174 1.00 86.00 303 LEU A N 1
ATOM 2407 C CA . LEU A 1 303 ? 11.786 -0.515 -16.877 1.00 86.00 303 LEU A CA 1
ATOM 2408 C C . LEU A 1 303 ? 11.772 -0.936 -15.400 1.00 86.00 303 LEU A C 1
ATOM 2410 O O . LEU A 1 303 ? 10.771 -0.757 -14.704 1.00 86.00 303 LEU A O 1
ATOM 2414 N N . THR A 1 304 ? 12.879 -1.503 -14.917 1.00 86.81 304 THR A N 1
ATOM 2415 C CA . THR A 1 304 ? 12.960 -2.104 -13.578 1.00 86.81 304 THR A CA 1
ATOM 2416 C C . THR A 1 304 ? 12.942 -1.043 -12.487 1.00 86.81 304 THR A C 1
ATOM 2418 O O . THR A 1 304 ? 12.228 -1.200 -11.495 1.00 86.81 304 THR A O 1
ATOM 2421 N N . THR A 1 305 ? 13.631 0.079 -12.703 1.00 87.31 305 THR A N 1
ATOM 2422 C CA . THR A 1 305 ? 13.603 1.230 -11.795 1.00 87.31 305 THR A CA 1
ATOM 2423 C C . THR A 1 305 ? 12.207 1.841 -11.735 1.00 87.31 305 THR A C 1
ATOM 2425 O O . THR A 1 305 ? 11.704 2.123 -10.650 1.00 87.31 305 THR A O 1
ATOM 2428 N N . SER A 1 306 ? 11.525 1.971 -12.874 1.00 91.19 306 SER A N 1
ATOM 2429 C CA . SER A 1 306 ? 10.159 2.486 -12.918 1.00 91.19 306 SER A CA 1
ATOM 2430 C C . SER A 1 306 ? 9.166 1.583 -12.176 1.00 91.19 306 SER A C 1
ATOM 2432 O O . SER A 1 306 ? 8.371 2.061 -11.360 1.00 91.19 306 SER A O 1
ATOM 2434 N N . MET A 1 307 ? 9.244 0.263 -12.383 1.00 91.88 307 MET A N 1
ATOM 2435 C CA . MET A 1 307 ? 8.450 -0.714 -11.630 1.00 91.88 307 MET A CA 1
ATOM 2436 C C . MET A 1 307 ? 8.720 -0.639 -10.124 1.00 91.88 307 MET A C 1
ATOM 2438 O O . MET A 1 307 ? 7.770 -0.665 -9.335 1.00 91.88 307 MET A O 1
ATOM 2442 N N . LEU A 1 308 ? 9.992 -0.518 -9.728 1.00 91.81 308 LEU A N 1
ATOM 2443 C CA . LEU A 1 308 ? 10.396 -0.361 -8.333 1.00 91.81 308 LEU A CA 1
ATOM 2444 C C . LEU A 1 308 ? 9.811 0.923 -7.734 1.00 91.81 308 LEU A C 1
ATOM 2446 O O . LEU A 1 308 ? 9.165 0.856 -6.690 1.00 91.81 308 LEU A O 1
ATOM 2450 N N . THR A 1 309 ? 9.949 2.065 -8.416 1.00 92.75 309 THR A N 1
ATOM 2451 C CA . THR A 1 309 ? 9.341 3.346 -8.023 1.00 92.75 309 THR A CA 1
ATOM 2452 C C . THR A 1 309 ? 7.844 3.203 -7.794 1.00 92.75 309 THR A C 1
ATOM 2454 O O . THR A 1 309 ? 7.339 3.559 -6.728 1.00 92.75 309 THR A O 1
ATOM 2457 N N . GLY A 1 310 ? 7.129 2.643 -8.774 1.00 93.19 310 GLY A N 1
ATOM 2458 C CA . GLY A 1 310 ? 5.697 2.409 -8.656 1.00 93.19 310 GLY A CA 1
ATOM 2459 C C . GLY A 1 310 ? 5.369 1.565 -7.430 1.00 93.19 310 GLY A C 1
ATOM 2460 O O . GLY A 1 310 ? 4.488 1.921 -6.640 1.00 93.19 310 GLY A O 1
ATOM 2461 N N . LYS A 1 311 ? 6.110 0.467 -7.239 1.00 92.94 311 LYS A N 1
ATOM 2462 C CA . LYS A 1 311 ? 5.906 -0.451 -6.122 1.00 92.94 311 LYS A CA 1
ATOM 2463 C C . LYS A 1 311 ? 6.145 0.210 -4.765 1.00 92.94 311 LYS A C 1
ATOM 2465 O O . LYS A 1 311 ? 5.323 0.002 -3.872 1.00 92.94 311 LYS A O 1
ATOM 2470 N N . VAL A 1 312 ? 7.205 1.006 -4.618 1.00 92.62 312 VAL A N 1
ATOM 2471 C CA . VAL A 1 312 ? 7.494 1.757 -3.386 1.00 92.62 312 VAL A CA 1
ATOM 2472 C C . VAL A 1 312 ? 6.336 2.689 -3.047 1.00 92.62 312 VAL A C 1
ATOM 2474 O O . VAL A 1 312 ? 5.845 2.635 -1.923 1.00 92.62 312 VAL A O 1
ATOM 2477 N N . ILE A 1 313 ? 5.823 3.449 -4.023 1.00 92.44 313 ILE A N 1
ATOM 2478 C CA . ILE A 1 313 ? 4.678 4.347 -3.810 1.00 92.44 313 ILE A CA 1
ATOM 2479 C C . ILE A 1 313 ? 3.445 3.547 -3.373 1.00 92.44 313 ILE A C 1
ATOM 2481 O O . ILE A 1 313 ? 2.909 3.773 -2.287 1.00 92.44 313 ILE A O 1
ATOM 2485 N N . HIS A 1 314 ? 2.988 2.609 -4.211 1.00 89.38 314 HIS A N 1
ATOM 2486 C CA . HIS A 1 314 ? 1.908 1.687 -3.845 1.00 89.38 314 HIS A CA 1
ATOM 2487 C C . HIS A 1 314 ? 1.677 0.530 -4.831 1.00 89.38 314 HIS A C 1
ATOM 2489 O O . HIS A 1 314 ? 1.145 -0.518 -4.461 1.00 89.38 314 HIS A O 1
ATOM 2495 N N . SER A 1 315 ? 2.016 0.714 -6.107 1.00 91.00 315 SER A N 1
ATOM 2496 C CA . SER A 1 315 ? 1.570 -0.160 -7.187 1.00 91.00 315 SER A CA 1
ATOM 2497 C C . SER A 1 315 ? 2.570 -0.244 -8.333 1.00 91.00 315 SER A C 1
ATOM 2499 O O . SER A 1 315 ? 2.996 0.767 -8.886 1.00 91.00 315 SER A O 1
ATOM 2501 N N . ILE A 1 316 ? 2.839 -1.468 -8.786 1.00 89.69 316 ILE A N 1
ATOM 2502 C CA . ILE A 1 316 ? 3.647 -1.724 -9.989 1.00 89.69 316 ILE A CA 1
ATOM 2503 C C . ILE A 1 316 ? 3.010 -1.070 -11.223 1.00 89.69 316 ILE A C 1
ATOM 2505 O O . ILE A 1 316 ? 3.721 -0.570 -12.089 1.00 89.69 316 ILE A O 1
ATOM 2509 N N . GLY A 1 317 ? 1.675 -1.006 -11.281 1.00 91.69 317 GLY A N 1
ATOM 2510 C CA . GLY A 1 317 ? 0.962 -0.366 -12.388 1.00 91.69 317 GLY A CA 1
ATOM 2511 C C . GLY A 1 317 ? 1.241 1.132 -12.487 1.00 91.69 317 GLY A C 1
ATOM 2512 O O . GLY A 1 317 ? 1.320 1.660 -13.594 1.00 91.69 317 GLY A O 1
ATOM 2513 N N . LEU A 1 318 ? 1.477 1.809 -11.355 1.00 93.38 318 LEU A N 1
ATOM 2514 C CA . LEU A 1 318 ? 1.914 3.205 -11.378 1.00 93.38 318 LEU A CA 1
ATOM 2515 C C . LEU A 1 318 ? 3.275 3.312 -12.061 1.00 93.38 318 LEU A C 1
ATOM 2517 O O . LEU A 1 318 ? 3.437 4.163 -12.923 1.00 93.38 318 LEU A O 1
ATOM 2521 N N . GLY A 1 319 ? 4.200 2.409 -11.726 1.00 92.44 319 GLY A N 1
ATOM 2522 C CA . GLY A 1 319 ? 5.512 2.301 -12.363 1.00 92.44 319 GLY A CA 1
ATOM 2523 C C . GLY A 1 319 ? 5.385 2.151 -13.874 1.00 92.44 319 GLY A C 1
ATOM 2524 O O . GLY A 1 319 ? 5.803 3.022 -14.624 1.00 92.44 319 GLY A O 1
ATOM 2525 N N . LEU A 1 320 ? 4.659 1.128 -14.327 1.00 92.06 320 LEU A N 1
ATOM 2526 C CA . LEU A 1 320 ? 4.376 0.917 -15.753 1.00 92.06 320 LEU A CA 1
ATOM 2527 C C . LEU A 1 320 ? 3.775 2.151 -16.449 1.00 92.06 320 LEU A C 1
ATOM 2529 O O . LEU A 1 320 ? 4.055 2.394 -17.625 1.00 92.06 320 LEU A O 1
ATOM 2533 N N . SER A 1 321 ? 2.980 2.941 -15.725 1.00 91.94 321 SER A N 1
ATOM 2534 C CA . SER A 1 321 ? 2.343 4.143 -16.264 1.00 91.94 321 SER A CA 1
ATOM 2535 C C . SER A 1 321 ? 3.295 5.337 -16.385 1.00 91.94 321 SER A C 1
ATOM 2537 O O . SER A 1 321 ? 3.205 6.112 -17.331 1.00 91.94 321 SER A O 1
ATOM 2539 N N . ILE A 1 322 ? 4.235 5.489 -15.449 1.00 87.62 322 ILE A N 1
ATOM 2540 C CA . ILE A 1 322 ? 5.224 6.583 -15.457 1.00 87.62 322 ILE A CA 1
ATOM 2541 C C . ILE A 1 322 ? 6.530 6.204 -16.159 1.00 87.62 322 ILE A C 1
ATOM 2543 O O . ILE A 1 322 ? 7.470 6.992 -16.194 1.00 87.62 322 ILE A O 1
ATOM 2547 N N . MET A 1 323 ? 6.606 4.998 -16.712 1.00 88.38 323 MET A N 1
ATOM 2548 C CA . MET A 1 323 ? 7.783 4.451 -17.378 1.00 88.38 323 MET A CA 1
ATOM 2549 C C . MET A 1 323 ? 8.300 5.354 -18.499 1.00 88.38 323 MET A C 1
ATOM 2551 O O . MET A 1 323 ? 9.507 5.488 -18.670 1.00 88.38 323 MET A O 1
ATOM 2555 N N . CYS A 1 324 ? 7.413 6.066 -19.198 1.00 79.94 324 CYS A N 1
ATOM 2556 C CA . CYS A 1 324 ? 7.795 7.081 -20.177 1.00 79.94 324 CYS A CA 1
ATOM 2557 C C . CYS A 1 324 ? 8.739 8.163 -19.612 1.00 79.94 324 CYS A C 1
ATOM 2559 O O . CYS A 1 324 ? 9.656 8.576 -20.320 1.00 79.94 324 CYS A O 1
ATOM 2561 N N . LEU A 1 325 ? 8.602 8.560 -18.339 1.00 78.75 325 LEU A N 1
ATOM 2562 C CA . LEU A 1 325 ? 9.485 9.544 -17.692 1.00 78.75 325 LEU A CA 1
ATOM 2563 C C . LEU A 1 325 ? 10.932 9.051 -17.580 1.00 78.75 325 LEU A C 1
ATOM 2565 O O . LEU A 1 325 ? 11.858 9.852 -17.649 1.00 78.75 325 LEU A O 1
ATOM 2569 N N . PHE A 1 326 ? 11.129 7.740 -17.448 1.00 79.62 326 PHE A N 1
ATOM 2570 C CA . PHE A 1 326 ? 12.453 7.114 -17.393 1.00 79.62 326 PHE A CA 1
ATOM 2571 C C . PHE A 1 326 ? 13.044 6.907 -18.793 1.00 79.62 326 PHE A C 1
ATOM 2573 O O . PHE A 1 326 ? 14.256 6.827 -18.959 1.00 79.62 326 PHE A O 1
ATOM 2580 N N . LEU A 1 327 ? 12.189 6.851 -19.814 1.00 75.19 327 LEU A N 1
ATOM 2581 C CA . LEU A 1 327 ? 12.579 6.598 -21.199 1.00 75.19 327 LEU A CA 1
ATOM 2582 C C . LEU A 1 327 ? 12.940 7.871 -21.968 1.00 75.19 327 LEU A C 1
ATOM 2584 O O . LEU A 1 327 ? 13.808 7.831 -22.835 1.00 75.19 327 LEU A O 1
ATOM 2588 N N . ILE A 1 328 ? 12.313 9.008 -21.654 1.00 70.00 328 ILE A N 1
ATOM 2589 C CA . ILE A 1 328 ? 12.589 10.296 -22.314 1.00 70.00 328 ILE A CA 1
ATOM 2590 C C . ILE A 1 328 ? 14.080 10.688 -22.240 1.00 70.00 328 ILE A C 1
ATOM 2592 O O . ILE A 1 328 ? 14.643 11.028 -23.284 1.00 70.00 328 ILE A O 1
ATOM 2596 N N . PRO A 1 329 ? 14.766 10.590 -21.081 1.00 66.50 329 PRO A N 1
ATOM 2597 C CA . PRO A 1 329 ? 16.193 10.896 -20.989 1.00 66.50 329 PRO A CA 1
ATOM 2598 C C . PRO A 1 329 ? 17.072 10.037 -21.912 1.00 66.50 329 PRO A C 1
ATOM 2600 O O . PRO A 1 329 ? 18.106 10.519 -22.378 1.00 66.50 329 PRO A O 1
ATOM 2603 N N . LEU A 1 330 ? 16.649 8.806 -22.229 1.00 67.06 330 LEU A N 1
ATOM 2604 C CA . LEU A 1 330 ? 17.384 7.861 -23.078 1.00 67.06 330 LEU A CA 1
ATOM 2605 C C . LEU A 1 330 ? 17.331 8.204 -24.563 1.00 67.06 330 LEU A C 1
ATOM 2607 O O . LEU A 1 330 ? 18.303 7.957 -25.276 1.00 67.06 330 LEU A O 1
ATOM 2611 N N . LEU A 1 331 ? 16.237 8.820 -25.023 1.00 63.38 331 LEU A N 1
ATOM 2612 C CA . LEU A 1 331 ? 16.067 9.206 -26.429 1.00 63.38 331 LEU A CA 1
ATOM 2613 C C . LEU A 1 331 ? 17.164 10.165 -26.912 1.00 63.38 331 LEU A C 1
ATOM 2615 O O . LEU A 1 331 ? 17.458 10.217 -28.100 1.00 63.38 331 LEU A O 1
ATOM 2619 N N . THR A 1 332 ? 17.789 10.899 -25.991 1.00 59.19 332 THR A N 1
ATOM 2620 C CA . THR A 1 332 ? 18.885 11.833 -26.291 1.00 59.19 332 THR A CA 1
ATOM 2621 C C . THR A 1 332 ? 20.272 11.177 -26.369 1.00 59.19 332 THR A C 1
ATOM 2623 O O . THR A 1 332 ? 21.203 11.805 -26.860 1.00 59.19 332 THR A O 1
ATOM 2626 N N . ILE A 1 333 ? 20.423 9.929 -25.904 1.00 54.38 333 ILE A N 1
ATOM 2627 C CA . ILE A 1 333 ? 21.695 9.175 -25.919 1.00 54.38 333 ILE A CA 1
ATOM 2628 C C . ILE A 1 333 ? 21.789 8.280 -27.159 1.00 54.38 333 ILE A C 1
ATOM 2630 O O . ILE A 1 333 ? 22.877 8.030 -27.674 1.00 54.38 333 ILE A O 1
ATOM 2634 N N . THR A 1 334 ? 20.656 7.794 -27.667 1.00 50.06 334 THR A N 1
ATOM 2635 C CA . THR A 1 334 ? 20.619 6.953 -28.864 1.00 50.06 334 THR A CA 1
ATOM 2636 C C . THR A 1 334 ? 20.579 7.810 -30.129 1.00 50.06 334 THR A C 1
ATOM 2638 O O . THR A 1 334 ? 19.586 8.514 -30.321 1.00 50.06 334 THR A O 1
ATOM 2641 N N . PRO A 1 335 ? 21.567 7.741 -31.044 1.00 39.31 335 PRO A N 1
ATOM 2642 C CA . PRO A 1 335 ? 21.364 8.273 -32.381 1.00 39.31 335 PRO A CA 1
ATOM 2643 C C . PRO A 1 335 ? 20.249 7.448 -33.024 1.00 39.31 335 PRO A C 1
ATOM 2645 O O . PRO A 1 335 ? 20.403 6.249 -33.263 1.00 39.31 335 PRO A O 1
ATOM 2648 N N . ILE A 1 336 ? 19.102 8.080 -33.263 1.00 36.88 336 ILE A N 1
ATOM 2649 C CA . ILE A 1 336 ? 18.049 7.517 -34.103 1.00 36.88 336 ILE A CA 1
ATOM 2650 C C . ILE A 1 336 ? 18.677 7.384 -35.492 1.00 36.88 336 ILE A C 1
ATOM 2652 O O . ILE A 1 336 ? 18.778 8.361 -36.228 1.00 36.88 336 ILE A O 1
ATOM 2656 N N . ARG A 1 337 ? 19.164 6.190 -35.843 1.00 33.59 337 ARG A N 1
ATOM 2657 C CA . ARG A 1 337 ? 19.346 5.852 -37.254 1.00 33.59 337 ARG A CA 1
ATOM 2658 C C . ARG A 1 337 ? 17.939 5.709 -37.826 1.00 33.59 337 ARG A C 1
ATOM 2660 O O . ARG A 1 337 ? 17.282 4.704 -37.563 1.00 33.59 337 ARG A O 1
ATOM 2667 N N . MET A 1 338 ? 17.474 6.777 -38.476 1.00 33.50 338 MET A N 1
ATOM 2668 C CA . MET A 1 338 ? 16.371 6.714 -39.436 1.00 33.50 338 MET A CA 1
ATOM 2669 C C . MET A 1 338 ? 16.781 5.871 -40.635 1.00 33.50 338 MET A C 1
ATOM 2671 O O . MET A 1 338 ? 17.969 5.967 -41.029 1.00 33.50 338 MET A O 1
#

Organism: Caldivirga maquilingensis (strain ATCC 700844 / DSM 13496 / JCM 10307 / IC-167) (NCBI:txid397948)

Sequence (338 aa):
MRIRELVNLTLLVLMSPLVGYEEAIRLIGDNVELTKGGKALLTMARHYEQSGISYDAYFEFLNQRFSNMVEDWRRMSSEVNLSVLMLTTALIMLEALMIMLIGAGLADSILVIAPLMLIPLIHVNQLKLYDYDYVKPTVIGFASALILYLSTRSLGYTILAFSLGFSILYMPQFLNFIRLITNLERKIMEPILELTWNPNPREITGSSIIEREFSRIRDIAYSIGAPYFVTRAARVVDSLVFQIRVMFRDNVVYGLLIPINYIALIEFLKFINSTISATAVNASLASPFNYHVPSIILLASALTTSMLTGKVIHSIGLGLSIMCLFLIPLLTITPIRM

Secondary structure (DSSP, 8-state):
--HHHHHHHHHHHHHHHHH-HHHHHHHH-S-GGGSHHHHHHHHHHHHHHHTT--HHHHHHHHHHHHHHHHHHHHHHHHHHHHHHHHHHHHHHHHHHHHHHHH-TTTHHHHHHHHHHHHHHHHHHHS--------HHHHHHHHHHHHHHHHHH--HHHHHHHHHHHHHHHHHHHHHHHHHHHHTHIIIIIHHHHGGGT-SSPPP---SSHHHHHHHHHHHHHHHH--HHHHHHHHHHHHHHHHHHHHHHHHHHHHHHHHHHHHHHHHHHHHHHHHHHHHHHTT-----SS-----HHHHHHHHHHHHHHHHHHHT-HHHHHHHHHHHHHHHHTTS----

pLDDT: mean 83.34, std 13.68, range [33.5, 95.88]